Protein AF-A0A8X7VU26-F1 (afdb_monomer_lite)

pLDDT: mean 81.62, std 18.45, range [29.77, 98.81]

Organism: Brassica carinata (NCBI:txid52824)

Secondary structure (DSSP, 8-state):
---GGGG--GGGGGG-B-TTSHHHHHHHHHHHHHT--EEEEEEEEETTTTTEEEEEEEEE-TTS-EEEEEE-S----BTTB-GGGT-PPPPS----EEETTEEEEE--GGGGG-HHHHHHHHHTT-SEEEEEE---S-TTHHHHHHHHHHHHTSEEEEEE--S----SS------------EEEEE--TTGGG-EEPPHHHHHHH--S--TT-EEEEEETTEEEEEEEEEETTEE-TTHHHHHHHTT--TT-EEEEEEEETTEEEEEEE-TTSSBPPPPPS-S-TT---STT-EE----HHHHHTT-----HHHHT-HHHHTT-S---EE-TTS--

Foldseek 3Di:
DPPQLLQLDCVCCVQAAALCGPQLQVVLVVLQVVLHKDWDFGFHQDPPPPRATFGKTFIAASNSDTQDMDTAQDQDVDASSNCVSRHDHDDPDFDWGQYPVFTETEHEAVSLLPLVSLQRNLVNPHQEYEYEYEDPDDPCVVPSQVVSCVVSVHHYHYDYDDDDDDDPRRPRPPPPDDQQQKDKDQAAPPCLQKDFADPVSCVPQADDPQAQPWAWEDEPLDPDIWTFGQHPRITGDRSNVVCVVLVHDHQKMKMWTHPDNRYTYIFIADNSRHGRDHDDPPDDPPPPDDQQAFEWADDPVCVVVVHTDGPPVVVVGPNVVPPPVDHDYAYPVGHD

Structure (mmCIF, N/CA/C/O backbone):
data_AF-A0A8X7VU26-F1
#
_entry.id   AF-A0A8X7VU26-F1
#
loop_
_atom_site.group_PDB
_atom_site.id
_atom_site.type_symbol
_atom_site.label_atom_id
_atom_site.label_alt_id
_atom_site.label_comp_id
_atom_site.label_asym_id
_atom_site.label_entity_id
_atom_site.label_seq_id
_atom_site.pdbx_PDB_ins_code
_atom_site.Cartn_x
_atom_site.Cartn_y
_atom_site.Cartn_z
_atom_site.occupancy
_atom_site.B_iso_or_equiv
_atom_site.auth_seq_id
_atom_site.auth_comp_id
_atom_site.auth_asym_id
_atom_site.auth_atom_id
_atom_site.pdbx_PDB_model_num
ATOM 1 N N . MET A 1 1 ? 16.692 -7.051 4.354 1.00 81.12 1 MET A N 1
ATOM 2 C CA . MET A 1 1 ? 16.894 -5.900 5.267 1.00 81.12 1 MET A CA 1
ATOM 3 C C . MET A 1 1 ? 15.829 -5.883 6.380 1.00 81.12 1 MET A C 1
ATOM 5 O O . MET A 1 1 ? 14.648 -6.084 6.071 1.00 81.12 1 MET A O 1
ATOM 9 N N . PRO A 1 2 ? 16.209 -5.646 7.653 1.00 85.94 2 PRO A N 1
ATOM 10 C CA . PRO A 1 2 ? 15.280 -5.282 8.735 1.00 85.94 2 PRO A CA 1
ATOM 11 C C . PRO A 1 2 ? 14.442 -4.034 8.391 1.00 85.94 2 PRO A C 1
ATOM 13 O O . PRO A 1 2 ? 14.876 -3.205 7.595 1.00 85.94 2 PRO A O 1
ATOM 16 N N . PHE A 1 3 ? 13.255 -3.869 8.971 1.00 85.06 3 PHE A N 1
ATOM 17 C CA . PHE A 1 3 ? 12.432 -2.667 8.816 1.00 85.06 3 PHE A CA 1
ATOM 18 C C . PHE A 1 3 ? 12.904 -1.592 9.804 1.00 85.06 3 PHE A C 1
ATOM 20 O O . PHE A 1 3 ? 12.253 -1.278 10.796 1.00 85.06 3 PHE A O 1
ATOM 27 N N . ALA A 1 4 ? 14.092 -1.049 9.543 1.00 80.12 4 ALA A N 1
ATOM 28 C CA . ALA A 1 4 ? 14.825 -0.211 10.491 1.00 80.12 4 ALA A CA 1
ATOM 29 C C . ALA A 1 4 ? 14.483 1.292 10.428 1.00 80.12 4 ALA A C 1
ATOM 31 O O . ALA A 1 4 ? 15.125 2.104 11.093 1.00 80.12 4 ALA A O 1
ATOM 32 N N . PHE A 1 5 ? 13.473 1.694 9.647 1.00 75.38 5 PHE A N 1
ATOM 33 C CA . PHE A 1 5 ? 13.147 3.113 9.438 1.00 75.38 5 PHE A CA 1
ATOM 34 C C . PHE A 1 5 ? 12.670 3.830 10.714 1.00 75.38 5 PHE A C 1
ATOM 36 O O . PHE A 1 5 ? 12.756 5.057 10.801 1.00 75.38 5 PHE A O 1
ATOM 43 N N . CYS A 1 6 ? 12.261 3.079 11.741 1.00 67.75 6 CYS A N 1
ATOM 44 C CA . CYS A 1 6 ? 11.955 3.611 13.068 1.00 67.75 6 CYS A CA 1
ATOM 45 C C . CYS A 1 6 ? 13.176 4.227 13.778 1.00 67.75 6 CYS A C 1
ATOM 47 O O . CYS A 1 6 ? 13.011 5.105 14.626 1.00 67.75 6 CYS A O 1
ATOM 49 N N . THR A 1 7 ? 14.412 3.839 13.432 1.00 68.88 7 THR A N 1
ATOM 50 C CA . THR A 1 7 ? 15.608 4.381 14.103 1.00 68.88 7 THR A CA 1
ATOM 51 C C . THR A 1 7 ? 16.060 5.728 13.538 1.00 68.88 7 THR A C 1
ATOM 53 O O . THR A 1 7 ? 16.741 6.489 14.230 1.00 68.88 7 THR A O 1
ATOM 56 N N . ARG A 1 8 ? 15.674 6.056 12.294 1.00 75.62 8 ARG A N 1
ATOM 57 C CA . ARG A 1 8 ? 16.112 7.257 11.552 1.00 75.62 8 ARG A CA 1
ATOM 58 C C . ARG A 1 8 ? 17.638 7.365 11.383 1.00 75.62 8 ARG A C 1
ATOM 60 O O . ARG A 1 8 ? 18.164 8.445 11.113 1.00 75.62 8 ARG A O 1
ATOM 67 N N . GLU A 1 9 ? 18.378 6.275 11.582 1.00 75.31 9 GLU A N 1
ATOM 68 C CA . GLU A 1 9 ? 19.827 6.235 11.381 1.00 75.31 9 GLU A CA 1
ATOM 69 C C . GLU A 1 9 ? 20.157 6.035 9.895 1.00 75.31 9 GLU A C 1
ATOM 71 O O . GLU A 1 9 ? 19.568 5.183 9.229 1.00 75.31 9 GLU A O 1
ATOM 76 N N . LYS A 1 10 ? 21.137 6.785 9.377 1.00 83.81 10 LYS A N 1
ATOM 77 C CA . LYS A 1 10 ? 21.543 6.714 7.962 1.00 83.81 10 LYS A CA 1
ATOM 78 C C . LYS A 1 10 ? 22.346 5.463 7.595 1.00 83.81 10 LYS A C 1
ATOM 80 O O . LYS A 1 10 ? 22.402 5.125 6.423 1.00 83.81 10 LYS A O 1
ATOM 85 N N . LYS A 1 11 ? 22.925 4.748 8.569 1.00 84.12 11 LYS A N 1
ATOM 86 C CA . LYS A 1 11 ? 23.674 3.497 8.321 1.00 84.12 11 LYS A CA 1
ATOM 87 C C . LYS A 1 11 ? 22.840 2.448 7.574 1.00 84.12 11 LYS A C 1
ATOM 89 O O . LYS A 1 11 ? 23.362 1.666 6.799 1.00 84.12 11 LYS A O 1
ATOM 94 N N . TRP A 1 12 ? 21.517 2.469 7.752 1.00 87.25 12 TRP A N 1
ATOM 95 C CA . TRP A 1 12 ? 20.611 1.547 7.065 1.00 87.25 12 TRP A CA 1
ATOM 96 C C . TRP A 1 12 ? 20.521 1.791 5.554 1.00 87.25 12 TRP A C 1
ATOM 98 O O . TRP A 1 12 ? 20.098 0.897 4.828 1.00 87.25 12 TRP A O 1
ATOM 108 N N . CYS A 1 13 ? 20.963 2.954 5.066 1.00 89.31 13 CYS A N 1
ATOM 109 C CA . CYS A 1 13 ? 21.057 3.239 3.637 1.00 89.31 13 CYS A CA 1
ATOM 110 C C . CYS A 1 13 ? 22.109 2.371 2.921 1.00 89.31 13 CYS A C 1
ATOM 112 O O . CYS A 1 13 ? 22.092 2.306 1.696 1.00 89.31 13 CYS A O 1
ATOM 114 N N . GLU A 1 14 ? 23.011 1.699 3.645 1.00 92.94 14 GLU A N 1
ATOM 115 C CA . GLU A 1 14 ? 23.981 0.746 3.075 1.00 92.94 14 GLU A CA 1
ATOM 116 C C . GLU A 1 14 ? 23.310 -0.506 2.499 1.00 92.94 14 GLU A C 1
ATOM 118 O O . GLU A 1 14 ? 23.859 -1.148 1.616 1.00 92.94 14 GLU A O 1
ATOM 123 N N . PHE A 1 15 ? 22.094 -0.825 2.948 1.00 94.50 15 PHE A N 1
ATOM 124 C CA . PHE A 1 15 ? 21.285 -1.891 2.359 1.00 94.50 15 PHE A CA 1
ATOM 125 C C . PHE A 1 15 ? 20.580 -1.466 1.060 1.00 94.50 15 PHE A C 1
ATOM 127 O O . PHE A 1 15 ? 19.815 -2.255 0.509 1.00 94.50 15 PHE A O 1
ATOM 134 N N . ALA A 1 16 ? 20.740 -0.212 0.621 1.00 95.62 16 ALA A N 1
ATOM 135 C CA . ALA A 1 16 ? 20.181 0.233 -0.644 1.00 95.62 16 ALA A CA 1
ATOM 136 C C . ALA A 1 16 ? 21.016 -0.308 -1.805 1.00 95.62 16 ALA A C 1
ATOM 138 O O . ALA A 1 16 ? 22.236 -0.137 -1.826 1.00 95.62 16 ALA A O 1
ATOM 139 N N . GLU A 1 17 ? 20.349 -0.898 -2.786 1.00 97.19 17 GLU A N 1
ATOM 140 C CA . GLU A 1 17 ? 20.970 -1.506 -3.961 1.00 97.19 17 GLU A CA 1
ATOM 141 C C . GLU A 1 17 ? 20.419 -0.859 -5.239 1.00 97.19 17 GLU A C 1
ATOM 143 O O . GLU A 1 17 ? 19.270 -0.411 -5.241 1.00 97.19 17 GLU A O 1
ATOM 148 N N . PRO A 1 18 ? 21.177 -0.807 -6.348 1.00 97.44 18 PRO A N 1
ATOM 149 C CA . PRO A 1 18 ? 20.589 -0.468 -7.640 1.00 97.44 18 PRO A CA 1
ATOM 150 C C . PRO A 1 18 ? 19.547 -1.523 -8.043 1.00 97.44 18 PRO A C 1
ATOM 152 O O . PRO A 1 18 ? 19.528 -2.640 -7.519 1.00 97.44 18 PRO A O 1
ATOM 155 N N . VAL A 1 19 ? 18.667 -1.200 -8.994 1.00 96.75 19 VAL A N 1
ATOM 156 C CA . VAL A 1 19 ? 17.602 -2.134 -9.411 1.00 96.75 19 VAL A CA 1
ATOM 157 C C . VAL A 1 19 ? 18.118 -3.445 -9.995 1.00 96.75 19 VAL A C 1
ATOM 159 O O . VAL A 1 19 ? 17.434 -4.459 -9.893 1.00 96.75 19 VAL A O 1
ATOM 162 N N . ASP A 1 20 ? 19.325 -3.445 -10.551 1.00 96.75 20 ASP A N 1
ATOM 163 C CA . ASP A 1 20 ? 20.073 -4.611 -11.024 1.00 96.75 20 ASP A CA 1
ATOM 164 C C . ASP A 1 20 ? 21.152 -5.066 -10.012 1.00 96.75 20 ASP A C 1
ATOM 166 O O . ASP A 1 20 ? 22.165 -5.675 -10.376 1.00 96.75 20 ASP A O 1
ATOM 170 N N . GLY A 1 21 ? 20.935 -4.766 -8.729 1.00 97.31 21 GLY A N 1
ATOM 171 C CA . GLY A 1 21 ? 21.784 -5.139 -7.600 1.00 97.31 21 GLY A CA 1
ATOM 172 C C . GLY A 1 21 ? 21.821 -6.640 -7.304 1.00 97.31 21 GLY A C 1
ATOM 173 O O . GLY A 1 21 ? 21.248 -7.465 -8.022 1.00 97.31 21 GLY A O 1
ATOM 174 N N . GLU A 1 22 ? 22.524 -7.002 -6.232 1.00 97.25 22 GLU A N 1
ATOM 175 C CA . GLU A 1 22 ? 22.768 -8.393 -5.834 1.00 97.25 22 GLU A CA 1
ATOM 176 C C . GLU A 1 22 ? 21.463 -9.143 -5.561 1.00 97.25 22 GLU A C 1
ATOM 178 O O . GLU A 1 22 ? 21.281 -10.260 -6.053 1.00 97.25 22 GLU A O 1
ATOM 183 N N . SER A 1 23 ? 20.524 -8.508 -4.857 1.00 97.38 23 SER A N 1
ATOM 184 C CA . SER A 1 23 ? 19.213 -9.075 -4.541 1.00 97.38 23 SER A CA 1
ATOM 185 C C . SER A 1 23 ? 18.409 -9.392 -5.808 1.00 97.38 23 SER A C 1
ATOM 187 O O . SER A 1 23 ? 17.833 -10.476 -5.925 1.00 97.38 23 SER A O 1
ATOM 189 N N . THR A 1 24 ? 18.394 -8.485 -6.791 1.00 98.38 24 THR A N 1
ATOM 190 C CA . THR A 1 24 ? 17.704 -8.720 -8.069 1.00 98.38 24 THR A CA 1
ATOM 191 C C . THR A 1 24 ? 18.391 -9.823 -8.865 1.00 98.38 24 THR A C 1
ATOM 193 O O . THR A 1 24 ? 17.711 -10.750 -9.301 1.00 98.38 24 THR A O 1
ATOM 196 N N . LYS A 1 25 ? 19.722 -9.784 -9.007 1.00 98.44 25 LYS A N 1
ATOM 197 C CA . LYS A 1 25 ? 20.496 -10.807 -9.736 1.00 98.44 25 LYS A CA 1
ATOM 198 C C . LYS A 1 25 ? 20.297 -12.199 -9.158 1.00 98.44 25 LYS A C 1
ATOM 200 O O . LYS A 1 25 ? 20.043 -13.141 -9.906 1.00 98.44 25 LYS A O 1
ATOM 205 N N . PHE A 1 26 ? 20.330 -12.308 -7.833 1.00 98.44 26 PHE A N 1
ATOM 206 C CA . PHE A 1 26 ? 20.016 -13.544 -7.130 1.00 98.44 26 PHE A CA 1
ATOM 207 C C . PHE A 1 26 ? 18.627 -14.059 -7.523 1.00 98.44 26 PHE A C 1
ATOM 209 O O . PHE A 1 26 ? 18.491 -15.206 -7.933 1.00 98.44 26 PHE A O 1
ATOM 216 N N . LEU A 1 27 ? 17.594 -13.214 -7.480 1.00 98.56 27 LEU A N 1
ATOM 217 C CA . LEU A 1 27 ? 16.225 -13.623 -7.809 1.00 98.56 27 LEU A CA 1
ATOM 218 C C . LEU A 1 27 ? 16.003 -13.909 -9.305 1.00 98.56 27 LEU A C 1
ATOM 220 O O . LEU A 1 27 ? 15.181 -14.767 -9.627 1.00 98.56 27 LEU A O 1
ATOM 224 N N . GLN A 1 28 ? 16.743 -13.273 -10.218 1.00 98.62 28 GLN A N 1
ATOM 225 C CA . GLN A 1 28 ? 16.677 -13.554 -11.662 1.00 98.62 28 GLN A CA 1
ATOM 226 C C . GLN A 1 28 ? 17.016 -15.016 -11.984 1.00 98.62 28 GLN A C 1
ATOM 228 O O . GLN A 1 28 ? 16.372 -15.622 -12.847 1.00 98.62 28 GLN A O 1
ATOM 233 N N . GLU A 1 29 ? 17.971 -15.614 -11.264 1.00 98.31 29 GLU A N 1
ATOM 234 C CA . GLU A 1 29 ? 18.313 -17.033 -11.420 1.00 98.31 29 GLU A CA 1
ATOM 235 C C . GLU A 1 29 ? 17.126 -17.941 -11.074 1.00 98.31 29 GLU A C 1
ATOM 237 O O . GLU A 1 29 ? 16.839 -18.899 -11.796 1.00 98.31 29 GLU A O 1
ATOM 242 N N . PHE A 1 30 ? 16.397 -17.621 -10.001 1.00 98.50 30 PHE A N 1
ATOM 243 C CA . PHE A 1 30 ? 15.227 -18.381 -9.555 1.00 98.50 30 PHE A CA 1
ATOM 244 C C . PHE A 1 30 ? 14.026 -18.165 -10.473 1.00 98.50 30 PHE A C 1
ATOM 246 O O . PHE A 1 30 ? 13.360 -19.142 -10.823 1.00 98.50 30 PHE A O 1
ATOM 253 N N . ALA A 1 31 ? 13.787 -16.925 -10.907 1.00 98.56 31 ALA A N 1
ATOM 254 C CA . ALA A 1 31 ? 12.728 -16.591 -11.854 1.00 98.56 31 ALA A CA 1
ATOM 255 C C . ALA A 1 31 ? 12.854 -17.441 -13.125 1.00 98.56 31 ALA A C 1
ATOM 257 O O . ALA A 1 31 ? 11.911 -18.141 -13.498 1.00 98.56 31 ALA A O 1
ATOM 258 N N . LYS A 1 32 ? 14.064 -17.487 -13.703 1.00 98.25 32 LYS A N 1
ATOM 259 C CA . LYS A 1 32 ? 14.378 -18.306 -14.879 1.00 98.25 32 LYS A CA 1
ATOM 260 C C . LYS A 1 32 ? 14.304 -19.804 -14.594 1.00 98.25 32 LYS A C 1
ATOM 262 O O . LYS A 1 32 ? 13.730 -20.553 -15.381 1.00 98.25 32 LYS A O 1
ATOM 267 N N . LYS A 1 33 ? 14.894 -20.263 -13.486 1.00 98.50 33 LYS A N 1
ATOM 268 C CA . LYS A 1 33 ? 14.956 -21.692 -13.136 1.00 98.50 33 LYS A CA 1
ATOM 269 C C . LYS A 1 33 ? 13.573 -22.307 -12.943 1.00 98.50 33 LYS A C 1
ATOM 271 O O . LYS A 1 33 ? 13.374 -23.465 -13.304 1.00 98.50 33 LYS A O 1
ATOM 276 N N . TYR A 1 34 ? 12.647 -21.556 -12.357 1.00 98.56 34 TYR A N 1
ATOM 277 C CA . TYR A 1 34 ? 11.320 -22.050 -11.997 1.00 98.56 34 TYR A CA 1
ATOM 278 C C . TYR A 1 34 ? 10.198 -21.498 -12.879 1.00 98.56 34 TYR A C 1
ATOM 280 O O . TYR A 1 34 ? 9.034 -21.748 -12.578 1.00 98.56 34 TYR A O 1
ATOM 288 N N . ASN A 1 35 ? 10.536 -20.785 -13.960 1.00 98.31 35 ASN A N 1
ATOM 289 C CA . ASN A 1 35 ? 9.582 -20.165 -14.879 1.00 98.31 35 ASN A CA 1
ATOM 290 C C . ASN A 1 35 ? 8.507 -19.347 -14.139 1.00 98.31 35 ASN A C 1
ATOM 292 O O . ASN A 1 35 ? 7.310 -19.564 -14.318 1.00 98.31 35 ASN A O 1
ATOM 296 N N . MET A 1 36 ? 8.937 -18.439 -13.260 1.00 98.31 36 MET A N 1
ATOM 297 C CA . MET A 1 36 ? 8.040 -17.639 -12.421 1.00 98.31 36 MET A CA 1
ATOM 298 C C . MET A 1 36 ? 8.354 -16.149 -12.496 1.00 98.31 36 MET A C 1
ATOM 300 O O . MET A 1 36 ? 9.514 -15.753 -12.579 1.00 98.31 36 MET A O 1
ATOM 304 N N . VAL A 1 37 ? 7.314 -15.323 -12.411 1.00 98.62 37 VAL A N 1
ATOM 305 C CA . VAL A 1 37 ? 7.458 -13.876 -12.216 1.00 98.62 37 VAL A CA 1
ATOM 306 C C . VAL A 1 37 ? 7.703 -13.597 -10.735 1.00 98.62 37 VAL A C 1
ATOM 308 O O . VAL A 1 37 ? 7.015 -14.152 -9.877 1.00 98.62 37 VAL A O 1
ATOM 311 N N . ILE A 1 38 ? 8.660 -12.721 -10.430 1.00 98.69 38 ILE A N 1
ATOM 312 C CA . ILE A 1 38 ? 8.992 -12.320 -9.059 1.00 98.69 38 ILE A CA 1
ATOM 313 C C . ILE A 1 38 ? 8.799 -10.810 -8.907 1.00 98.69 38 ILE A C 1
ATOM 315 O O . ILE A 1 38 ? 9.393 -10.014 -9.633 1.00 98.69 38 ILE A O 1
ATOM 319 N N . VAL A 1 39 ? 7.990 -10.420 -7.920 1.00 98.50 39 VAL A N 1
ATOM 320 C CA . VAL A 1 39 ? 7.879 -9.037 -7.440 1.00 98.50 39 VAL A CA 1
ATOM 321 C C . VAL A 1 39 ? 8.848 -8.869 -6.273 1.00 98.50 39 VAL A C 1
ATOM 323 O O . VAL A 1 39 ? 8.676 -9.516 -5.240 1.00 98.50 39 VAL A O 1
ATOM 326 N N . ASN A 1 40 ? 9.857 -8.014 -6.434 1.00 98.06 40 ASN A N 1
ATOM 327 C CA . ASN A 1 40 ? 10.952 -7.830 -5.482 1.00 98.06 40 ASN A CA 1
ATOM 328 C C . ASN A 1 40 ? 10.976 -6.397 -4.908 1.00 98.06 40 ASN A C 1
ATOM 330 O O . ASN A 1 40 ? 11.556 -5.504 -5.531 1.00 98.06 40 ASN A O 1
ATOM 334 N N . PRO A 1 41 ? 10.343 -6.139 -3.747 1.00 97.75 41 PRO A N 1
ATOM 335 C CA . PRO A 1 41 ? 10.432 -4.854 -3.055 1.00 97.75 41 PRO A CA 1
ATOM 336 C C . PRO A 1 41 ? 11.804 -4.661 -2.395 1.00 97.75 41 PRO A C 1
ATOM 338 O O . PRO A 1 41 ? 12.189 -5.435 -1.517 1.00 97.75 41 PRO A O 1
ATOM 341 N N . ILE A 1 42 ? 12.506 -3.594 -2.769 1.00 96.88 42 ILE A N 1
ATOM 342 C CA . ILE A 1 42 ? 13.839 -3.227 -2.282 1.00 96.88 42 ILE A CA 1
ATOM 343 C C . ILE A 1 42 ? 13.895 -1.754 -1.856 1.00 96.88 42 ILE A C 1
ATOM 345 O O . ILE A 1 42 ? 13.030 -0.944 -2.197 1.00 96.88 42 ILE A O 1
ATOM 349 N N . LEU A 1 43 ? 14.949 -1.405 -1.116 1.00 96.44 43 LEU A N 1
ATOM 350 C CA . LEU A 1 43 ? 15.413 -0.024 -1.035 1.00 96.44 43 LEU A CA 1
ATOM 351 C C . LEU A 1 43 ? 16.348 0.200 -2.222 1.00 96.44 43 LEU A C 1
ATOM 353 O O . LEU A 1 43 ? 17.433 -0.373 -2.274 1.00 96.44 43 LEU A O 1
ATOM 357 N N . GLU A 1 44 ? 15.896 0.983 -3.187 1.00 96.25 44 GLU A N 1
ATOM 358 C CA . GLU A 1 44 ? 16.656 1.313 -4.385 1.00 96.25 44 GLU A CA 1
ATOM 359 C C . GLU A 1 44 ? 17.650 2.437 -4.082 1.00 96.25 44 GLU A C 1
ATOM 361 O O . GLU A 1 44 ? 17.300 3.409 -3.413 1.00 96.25 44 GLU A O 1
ATOM 366 N N . ARG A 1 45 ? 18.868 2.317 -4.612 1.00 95.62 45 ARG A N 1
ATOM 367 C CA . ARG A 1 45 ? 19.821 3.413 -4.801 1.00 95.62 45 ARG A CA 1
ATOM 368 C C . ARG A 1 45 ? 19.899 3.735 -6.289 1.00 95.62 45 ARG A C 1
ATOM 370 O O . ARG A 1 45 ? 20.421 2.938 -7.067 1.00 95.62 45 ARG A O 1
ATOM 377 N N . ASP A 1 46 ? 19.381 4.892 -6.679 1.00 92.81 46 ASP A N 1
ATOM 378 C CA . ASP A 1 46 ? 19.358 5.327 -8.074 1.00 92.81 46 ASP A CA 1
ATOM 379 C C . ASP A 1 46 ? 20.695 5.973 -8.457 1.00 92.81 46 ASP A C 1
ATOM 381 O O . ASP A 1 46 ? 20.955 7.139 -8.156 1.00 92.81 46 ASP A O 1
ATOM 385 N N . MET A 1 47 ? 21.564 5.192 -9.098 1.00 91.31 47 MET A N 1
ATOM 386 C CA . MET A 1 47 ? 22.909 5.633 -9.480 1.00 91.31 47 MET A CA 1
ATOM 387 C C . MET A 1 47 ? 22.897 6.724 -10.561 1.00 91.31 47 MET A C 1
ATOM 389 O O . MET A 1 47 ? 23.835 7.517 -10.623 1.00 91.31 47 MET A O 1
ATOM 393 N N . ASP A 1 48 ? 21.839 6.800 -11.372 1.00 89.25 48 ASP A N 1
ATOM 394 C CA . ASP A 1 48 ? 21.729 7.752 -12.482 1.00 89.25 48 ASP A CA 1
ATOM 395 C C . ASP A 1 48 ? 21.242 9.129 -12.006 1.00 89.25 48 ASP A C 1
ATOM 397 O O . ASP A 1 48 ? 21.589 10.159 -12.587 1.00 89.25 48 ASP A O 1
ATOM 401 N N . HIS A 1 49 ? 20.492 9.167 -10.901 1.00 87.19 49 HIS A N 1
ATOM 402 C CA . HIS A 1 49 ? 19.924 10.388 -10.324 1.00 87.19 49 HIS A CA 1
ATOM 403 C C . HIS A 1 49 ? 20.602 10.798 -9.011 1.00 87.19 49 HIS A C 1
ATOM 405 O O . HIS A 1 49 ? 19.945 11.241 -8.072 1.00 87.19 49 HIS A O 1
ATOM 411 N N . GLY A 1 50 ? 21.929 10.672 -8.933 1.00 87.94 50 GLY A N 1
ATOM 412 C CA . GLY A 1 50 ? 22.710 11.184 -7.799 1.00 87.94 50 GLY A CA 1
ATOM 413 C C . GLY A 1 50 ? 22.576 10.360 -6.515 1.00 87.94 50 GLY A C 1
ATOM 414 O O . GLY A 1 50 ? 22.594 10.926 -5.423 1.00 87.94 50 GLY A O 1
ATOM 415 N N . GLU A 1 51 ? 22.431 9.040 -6.646 1.00 89.44 51 GLU A N 1
ATOM 416 C CA . GLU A 1 51 ? 22.282 8.079 -5.544 1.00 89.44 51 GLU A CA 1
ATOM 417 C C . GLU A 1 51 ? 21.071 8.336 -4.636 1.00 89.44 51 GLU A C 1
ATOM 419 O O . GLU A 1 51 ? 21.070 7.986 -3.449 1.00 89.44 51 GLU A O 1
ATOM 424 N N . VAL A 1 52 ? 20.020 8.944 -5.191 1.00 90.44 52 VAL A N 1
ATOM 425 C CA . VAL A 1 52 ? 18.755 9.136 -4.481 1.00 90.44 52 VAL A CA 1
ATOM 426 C C . VAL A 1 52 ? 18.164 7.774 -4.127 1.00 90.44 52 VAL A C 1
ATOM 428 O O . VAL A 1 52 ? 18.216 6.823 -4.907 1.00 90.44 52 VAL A O 1
ATOM 431 N N . LEU A 1 53 ? 17.621 7.681 -2.915 1.00 91.62 53 LEU A N 1
ATOM 432 C CA . LEU A 1 53 ? 17.019 6.452 -2.427 1.00 91.62 53 LEU A CA 1
ATOM 433 C C . LEU A 1 53 ? 15.521 6.430 -2.714 1.00 91.62 53 LEU A C 1
ATOM 435 O O . LEU A 1 53 ? 14.840 7.444 -2.545 1.00 91.62 53 LEU A O 1
ATOM 439 N N . TRP A 1 54 ? 15.010 5.249 -3.053 1.00 94.44 54 TRP A N 1
ATOM 440 C CA . TRP A 1 54 ? 13.590 5.014 -3.314 1.00 94.44 54 TRP A CA 1
ATOM 441 C C . TRP A 1 54 ? 13.108 3.719 -2.667 1.00 94.44 54 TRP A C 1
ATOM 443 O O . TRP A 1 54 ? 13.868 2.773 -2.474 1.00 94.44 54 TRP A O 1
ATOM 453 N N . ASN A 1 55 ? 11.820 3.654 -2.341 1.00 95.44 55 ASN A N 1
ATOM 454 C CA . ASN A 1 55 ? 11.168 2.387 -2.028 1.00 95.44 55 ASN A CA 1
ATOM 455 C C . ASN A 1 55 ? 10.561 1.835 -3.314 1.00 95.44 55 ASN A C 1
ATOM 457 O O . ASN A 1 55 ? 9.621 2.429 -3.845 1.00 95.44 55 ASN A O 1
ATOM 461 N N . THR A 1 56 ? 11.111 0.727 -3.807 1.00 96.94 56 THR A N 1
ATOM 462 C CA . THR A 1 56 ? 10.906 0.300 -5.192 1.00 96.94 56 THR A CA 1
ATOM 463 C C . THR A 1 56 ? 10.558 -1.173 -5.261 1.00 96.94 56 THR A C 1
ATOM 465 O O . THR A 1 56 ? 11.230 -2.007 -4.668 1.00 96.94 56 THR A O 1
ATOM 468 N N . ALA A 1 57 ? 9.528 -1.515 -6.027 1.00 98.06 57 ALA A N 1
ATOM 469 C CA . ALA A 1 57 ? 9.258 -2.881 -6.447 1.00 98.06 57 ALA A CA 1
ATOM 470 C C . ALA A 1 57 ? 9.874 -3.121 -7.829 1.00 98.06 57 ALA A C 1
ATOM 472 O O . ALA A 1 57 ? 9.456 -2.502 -8.808 1.00 98.06 57 ALA A O 1
ATOM 473 N N . VAL A 1 58 ? 10.850 -4.024 -7.910 1.00 98.38 58 VAL A N 1
ATOM 474 C CA . VAL A 1 58 ? 11.420 -4.507 -9.175 1.00 98.38 58 VAL A CA 1
ATOM 475 C C . VAL A 1 58 ? 10.611 -5.710 -9.652 1.00 98.38 58 VAL A C 1
ATOM 477 O O . VAL A 1 58 ? 10.336 -6.625 -8.873 1.00 98.38 58 VAL A O 1
ATOM 480 N N . ILE A 1 59 ? 10.223 -5.716 -10.926 1.00 98.50 59 ILE A N 1
ATOM 481 C CA . ILE A 1 59 ? 9.455 -6.801 -11.541 1.00 98.50 59 ILE A CA 1
ATOM 482 C C . ILE A 1 59 ? 10.391 -7.639 -12.400 1.00 98.50 59 ILE A C 1
ATOM 484 O O . ILE A 1 59 ? 10.903 -7.170 -13.417 1.00 98.50 59 ILE A O 1
ATOM 488 N N . ILE A 1 60 ? 10.605 -8.884 -11.989 1.00 98.75 60 ILE A N 1
ATOM 489 C CA . ILE A 1 60 ? 11.468 -9.842 -12.675 1.00 98.75 60 ILE A CA 1
ATOM 490 C C . ILE A 1 60 ? 10.578 -10.827 -13.432 1.00 98.75 60 ILE A C 1
ATOM 492 O O . ILE A 1 60 ? 9.743 -11.506 -12.832 1.00 98.75 60 ILE A O 1
ATOM 496 N N . GLY A 1 61 ? 10.747 -10.897 -14.747 1.00 98.56 61 GLY A N 1
ATOM 497 C CA . GLY A 1 61 ? 10.017 -11.805 -15.620 1.00 98.56 61 GLY A CA 1
ATOM 498 C C . GLY A 1 61 ? 10.476 -13.253 -15.494 1.00 98.56 61 GLY A C 1
ATOM 499 O O . GLY A 1 61 ? 11.573 -13.549 -15.021 1.00 98.56 61 GLY A O 1
ATOM 500 N N . ASN A 1 62 ? 9.645 -14.172 -15.978 1.00 98.38 62 ASN A N 1
ATOM 501 C CA . ASN A 1 62 ? 9.862 -15.618 -15.896 1.00 98.38 62 ASN A CA 1
ATOM 502 C C . ASN A 1 62 ? 11.068 -16.134 -16.693 1.00 98.38 62 ASN A C 1
ATOM 504 O O . ASN A 1 62 ? 11.538 -17.238 -16.438 1.00 98.38 62 ASN A O 1
ATOM 508 N N . ASN A 1 63 ? 11.617 -15.340 -17.615 1.00 97.50 63 ASN A N 1
ATOM 509 C CA . ASN A 1 63 ? 12.872 -15.658 -18.303 1.00 97.50 63 ASN A CA 1
ATOM 510 C C . ASN A 1 63 ? 14.122 -15.075 -17.599 1.00 97.50 63 ASN A C 1
ATOM 512 O O . ASN A 1 63 ? 15.246 -15.293 -18.062 1.00 97.50 63 ASN A O 1
ATOM 516 N N . GLY A 1 64 ? 13.929 -14.355 -16.488 1.00 97.38 64 GLY A N 1
ATOM 517 C CA . GLY A 1 64 ? 14.968 -13.675 -15.720 1.00 97.38 64 GLY A CA 1
ATOM 518 C C . GLY A 1 64 ? 15.235 -12.224 -16.134 1.00 97.38 64 GLY A C 1
ATOM 519 O O . GLY A 1 64 ? 16.129 -11.612 -15.564 1.00 97.38 64 GLY A O 1
ATOM 520 N N . ASN A 1 65 ? 14.520 -11.634 -17.095 1.00 98.00 65 ASN A N 1
ATOM 521 C CA . ASN A 1 65 ? 14.665 -10.213 -17.427 1.00 98.00 65 ASN A CA 1
ATOM 522 C C . ASN A 1 65 ? 14.020 -9.303 -16.367 1.00 98.00 65 ASN A C 1
ATOM 524 O O . ASN A 1 65 ? 13.051 -9.678 -15.717 1.00 98.00 65 ASN A O 1
ATOM 528 N N . ILE A 1 66 ? 14.516 -8.074 -16.219 1.00 98.38 66 ILE A N 1
ATOM 529 C CA . ILE A 1 66 ? 13.784 -7.028 -15.493 1.00 98.38 66 ILE A CA 1
ATOM 530 C C . ILE A 1 66 ? 12.728 -6.475 -16.456 1.00 98.38 66 ILE A C 1
ATOM 532 O O . ILE A 1 66 ? 13.076 -5.923 -17.497 1.00 98.38 66 ILE A O 1
ATOM 536 N N . ILE A 1 67 ? 11.447 -6.658 -16.130 1.00 97.81 67 ILE A N 1
ATOM 537 C CA . ILE A 1 67 ? 10.318 -6.115 -16.905 1.00 97.81 67 ILE A CA 1
ATOM 538 C C . ILE A 1 67 ? 10.186 -4.612 -16.642 1.00 97.81 67 ILE A C 1
ATOM 540 O O . ILE A 1 67 ? 9.882 -3.838 -17.545 1.00 97.81 67 ILE A O 1
ATOM 544 N N . GLY A 1 68 ? 10.437 -4.193 -15.403 1.00 96.75 68 GLY A N 1
ATOM 545 C CA . GLY A 1 68 ? 10.419 -2.792 -15.011 1.00 96.75 68 GLY A CA 1
ATOM 546 C C . GLY A 1 68 ? 10.493 -2.613 -13.501 1.00 96.75 68 GLY A C 1
ATOM 547 O O . GLY A 1 68 ? 10.776 -3.556 -12.756 1.00 96.75 68 GLY A O 1
ATOM 548 N N . LYS A 1 69 ? 10.235 -1.385 -13.052 1.00 96.69 69 LYS A N 1
ATOM 549 C CA . LYS A 1 69 ? 10.218 -1.003 -11.639 1.00 96.69 69 LYS A CA 1
ATOM 550 C C . LYS A 1 69 ? 9.054 -0.058 -11.344 1.00 96.69 69 LYS A C 1
ATOM 552 O O . LYS A 1 69 ? 8.615 0.672 -12.229 1.00 96.69 69 LYS A O 1
ATOM 557 N N . HIS A 1 70 ? 8.575 -0.058 -10.106 1.00 97.31 70 HIS A N 1
ATOM 558 C CA . HIS A 1 70 ? 7.606 0.913 -9.601 1.00 97.31 70 HIS A CA 1
ATOM 559 C C . HIS A 1 70 ? 8.067 1.455 -8.249 1.00 97.31 70 HIS A C 1
ATOM 561 O O . HIS A 1 70 ? 8.371 0.677 -7.346 1.00 97.31 70 HIS A O 1
ATOM 567 N N . GLN A 1 71 ? 8.113 2.778 -8.119 1.00 96.25 71 GLN A N 1
ATOM 568 C CA . GLN A 1 71 ? 8.488 3.477 -6.893 1.00 96.25 71 GLN A CA 1
ATOM 569 C C . GLN A 1 71 ? 7.245 3.837 -6.076 1.00 96.25 71 GLN A C 1
ATOM 571 O O . GLN A 1 71 ? 6.178 4.096 -6.620 1.00 96.25 71 GLN A O 1
ATOM 576 N N . LYS A 1 72 ? 7.366 3.851 -4.751 1.00 95.56 72 LYS A N 1
ATOM 577 C CA . LYS A 1 72 ? 6.240 4.063 -3.836 1.00 95.56 72 LYS A CA 1
ATOM 578 C C . LYS A 1 72 ? 5.645 5.474 -3.978 1.00 95.56 72 LYS A C 1
ATOM 580 O O . LYS A 1 72 ? 6.261 6.454 -3.568 1.00 95.56 72 LYS A O 1
ATOM 585 N N . ASN A 1 73 ? 4.399 5.550 -4.448 1.00 91.81 73 ASN A N 1
ATOM 586 C CA . ASN A 1 73 ? 3.664 6.813 -4.640 1.00 91.81 73 ASN A CA 1
ATOM 587 C C . ASN A 1 73 ? 3.334 7.555 -3.334 1.00 91.81 73 ASN A C 1
ATOM 589 O O . ASN A 1 73 ? 3.272 8.779 -3.300 1.00 91.81 73 ASN A O 1
ATOM 593 N N . HIS A 1 74 ? 3.079 6.826 -2.243 1.00 89.62 74 HIS A N 1
ATOM 594 C CA . HIS A 1 74 ? 2.589 7.417 -0.996 1.00 89.62 74 HIS A CA 1
ATOM 595 C C . HIS A 1 74 ? 3.489 7.057 0.180 1.00 89.62 74 HIS A C 1
ATOM 597 O O . HIS A 1 74 ? 3.523 5.904 0.613 1.00 89.62 74 HIS A O 1
ATOM 603 N N . ILE A 1 75 ? 4.187 8.054 0.723 1.00 86.38 75 ILE A N 1
ATOM 604 C CA . ILE A 1 75 ? 5.154 7.867 1.807 1.00 86.38 75 ILE A CA 1
ATOM 605 C C . ILE A 1 75 ? 4.507 8.196 3.162 1.00 86.38 75 ILE A C 1
ATOM 607 O O . ILE A 1 75 ? 4.001 9.310 3.342 1.00 86.38 75 ILE A O 1
ATOM 611 N N . PRO A 1 76 ? 4.504 7.262 4.133 1.00 79.31 76 PRO A N 1
ATOM 612 C CA . PRO A 1 76 ? 4.021 7.551 5.473 1.00 79.31 76 PRO A CA 1
ATOM 613 C C . PRO A 1 76 ? 4.953 8.538 6.180 1.00 79.31 76 PRO A C 1
ATOM 615 O O . PRO A 1 76 ? 6.177 8.497 6.044 1.00 79.31 76 PRO A O 1
ATOM 618 N N . ARG A 1 77 ? 4.338 9.420 6.969 1.00 78.94 77 ARG A N 1
ATOM 619 C CA . ARG A 1 77 ? 5.013 10.393 7.842 1.00 78.94 77 ARG A CA 1
ATOM 620 C C . ARG A 1 77 ? 4.512 10.278 9.290 1.00 78.94 77 ARG A C 1
ATOM 622 O O . ARG A 1 77 ? 4.519 11.253 10.033 1.00 78.94 77 ARG A O 1
ATOM 629 N N . VAL A 1 78 ? 4.002 9.101 9.665 1.00 68.44 78 VAL A N 1
ATOM 630 C CA . VAL A 1 78 ? 3.221 8.882 10.893 1.00 68.44 78 VAL A CA 1
ATOM 631 C C . VAL A 1 78 ? 3.964 7.945 11.847 1.00 68.44 78 VAL A C 1
ATOM 633 O O . VAL A 1 78 ? 4.357 6.844 11.464 1.00 68.44 78 VAL A O 1
ATOM 636 N N . GLY A 1 79 ? 4.108 8.363 13.108 1.00 70.38 79 GLY A N 1
ATOM 637 C CA . GLY A 1 79 ? 4.646 7.535 14.193 1.00 70.38 79 GLY A CA 1
ATOM 638 C C . GLY A 1 79 ? 6.055 7.001 13.919 1.00 70.38 79 GLY A C 1
ATOM 639 O O . GLY A 1 79 ? 6.963 7.754 13.560 1.00 70.38 79 GLY A O 1
ATOM 640 N N . ASP A 1 80 ? 6.237 5.691 14.087 1.00 65.25 80 ASP A N 1
ATOM 641 C CA . ASP A 1 80 ? 7.511 5.001 13.843 1.00 65.25 80 ASP A CA 1
ATOM 642 C C . ASP A 1 80 ? 7.813 4.797 12.345 1.00 65.25 80 ASP A C 1
ATOM 644 O O . ASP A 1 80 ? 8.959 4.540 11.971 1.00 65.25 80 ASP A O 1
ATOM 648 N N . PHE A 1 81 ? 6.825 4.993 11.464 1.00 67.25 81 PHE A N 1
ATOM 649 C CA . PHE A 1 81 ? 6.967 4.896 10.009 1.00 67.25 81 PHE A CA 1
ATOM 650 C C . PHE A 1 81 ? 7.500 6.208 9.415 1.00 67.25 81 PHE A C 1
ATOM 652 O O . PHE A 1 81 ? 6.839 6.875 8.622 1.00 67.25 81 PHE A O 1
ATOM 659 N N . ASN A 1 82 ? 8.723 6.586 9.801 1.00 71.12 82 ASN A N 1
ATOM 660 C CA . ASN A 1 82 ? 9.405 7.806 9.344 1.00 71.12 82 ASN A CA 1
ATOM 661 C C . ASN A 1 82 ? 10.112 7.620 7.994 1.00 71.12 82 ASN A C 1
ATOM 663 O O . ASN A 1 82 ? 11.262 8.028 7.812 1.00 71.12 82 ASN A O 1
ATOM 667 N N . GLU A 1 83 ? 9.427 6.985 7.049 1.00 79.69 83 GLU A N 1
ATOM 668 C CA . GLU A 1 83 ? 9.985 6.625 5.745 1.00 79.69 83 GLU A CA 1
ATOM 669 C C . GLU A 1 83 ? 10.464 7.847 4.949 1.00 79.69 83 GLU A C 1
ATOM 671 O O . GLU A 1 83 ? 11.497 7.776 4.287 1.00 79.69 83 GLU A O 1
ATOM 676 N N . SER A 1 84 ? 9.811 9.003 5.112 1.00 80.44 84 SER A N 1
ATOM 677 C CA . SER A 1 84 ? 10.204 10.263 4.461 1.00 80.44 84 SER A CA 1
ATOM 678 C C . SER A 1 84 ? 11.581 10.797 4.875 1.00 80.44 84 SER A C 1
ATOM 680 O O . SER A 1 84 ? 12.058 11.772 4.307 1.00 80.44 84 SER A O 1
ATOM 682 N N . THR A 1 85 ? 12.218 10.204 5.890 1.00 79.69 85 THR A N 1
ATOM 683 C CA . THR A 1 85 ? 13.618 10.505 6.242 1.00 79.69 85 THR A CA 1
ATOM 684 C C . THR A 1 85 ? 14.602 9.853 5.264 1.00 79.69 85 THR A C 1
ATOM 686 O O . THR A 1 85 ? 15.751 10.284 5.171 1.00 79.69 85 THR A O 1
ATOM 689 N N . TYR A 1 86 ? 14.168 8.799 4.571 1.00 77.31 86 TYR A N 1
ATOM 690 C CA . TYR A 1 86 ? 15.015 7.944 3.746 1.00 77.31 86 TYR A CA 1
ATOM 691 C C . TYR A 1 86 ? 14.792 8.159 2.253 1.00 77.31 86 TYR A C 1
ATOM 693 O O . TYR A 1 86 ? 15.766 8.160 1.511 1.00 77.31 86 TYR A O 1
ATOM 701 N N . TYR A 1 87 ? 13.544 8.338 1.819 1.00 82.50 87 TYR A N 1
ATOM 702 C CA . TYR A 1 87 ? 13.181 8.443 0.405 1.00 82.50 87 TYR A CA 1
ATOM 703 C C . TYR A 1 87 ? 11.951 9.325 0.194 1.00 82.50 87 TYR A C 1
ATOM 705 O O . TYR A 1 87 ? 11.164 9.563 1.116 1.00 82.50 87 TYR A O 1
ATOM 713 N N . MET A 1 88 ? 11.807 9.812 -1.036 1.00 83.94 88 MET A N 1
ATOM 714 C CA . MET A 1 88 ? 10.719 10.692 -1.458 1.00 83.94 88 MET A CA 1
ATOM 715 C C . MET A 1 88 ? 9.586 9.904 -2.127 1.00 83.94 88 MET A C 1
ATOM 717 O O . MET A 1 88 ? 9.695 8.702 -2.366 1.00 83.94 88 MET A O 1
ATOM 721 N N . GLU A 1 89 ? 8.473 10.593 -2.379 1.00 85.06 89 GLU A N 1
ATOM 722 C CA . GLU A 1 89 ? 7.368 10.085 -3.199 1.00 85.06 89 GLU A CA 1
ATOM 723 C C . GLU A 1 89 ? 7.889 9.831 -4.619 1.00 85.06 89 GLU A C 1
ATOM 725 O O . GLU A 1 89 ? 8.531 10.712 -5.192 1.00 85.06 89 GLU A O 1
ATOM 730 N N . GLY A 1 90 ? 7.673 8.619 -5.140 1.00 78.00 90 GLY A N 1
ATOM 731 C CA . GLY A 1 90 ? 8.112 8.239 -6.485 1.00 78.00 90 GLY A CA 1
ATOM 732 C C . GLY A 1 90 ? 7.431 9.048 -7.594 1.00 78.00 90 GLY A C 1
ATOM 733 O O . GLY A 1 90 ? 6.477 9.787 -7.344 1.00 78.00 90 GLY A O 1
ATOM 734 N N . ASP A 1 91 ? 7.903 8.875 -8.832 1.00 76.31 91 ASP A N 1
ATOM 735 C CA . ASP A 1 91 ? 7.225 9.407 -10.024 1.00 76.31 91 ASP A CA 1
ATOM 736 C C . ASP A 1 91 ? 5.747 8.946 -10.029 1.00 76.31 91 ASP A C 1
ATOM 738 O O . ASP A 1 91 ? 5.517 7.738 -9.901 1.00 76.31 91 ASP A O 1
ATOM 742 N N . PRO A 1 92 ? 4.745 9.851 -10.149 1.00 61.88 92 PRO A N 1
ATOM 743 C CA . PRO A 1 92 ? 3.304 9.570 -9.994 1.00 61.88 92 PRO A CA 1
ATOM 744 C C . PRO A 1 92 ? 2.685 8.564 -10.987 1.00 61.88 92 PRO A C 1
ATOM 746 O O . PRO A 1 92 ? 1.457 8.450 -11.090 1.00 61.88 92 PRO A O 1
ATOM 749 N N . GLY A 1 93 ? 3.498 7.818 -11.729 1.00 88.06 93 GLY A N 1
ATOM 750 C CA . GLY A 1 93 ? 3.055 6.716 -12.563 1.00 88.06 93 GLY A CA 1
ATOM 751 C C . GLY A 1 93 ? 2.326 5.614 -11.781 1.00 88.06 93 GLY A C 1
ATOM 752 O O . GLY A 1 93 ? 2.527 5.385 -10.589 1.00 88.06 93 GLY A O 1
ATOM 753 N N . HIS A 1 94 ? 1.477 4.883 -12.501 1.00 97.69 94 HIS A N 1
ATOM 754 C CA . HIS A 1 94 ? 0.790 3.687 -12.005 1.00 97.69 94 HIS A CA 1
ATOM 755 C C . HIS A 1 94 ? 1.013 2.536 -12.996 1.00 97.69 94 HIS A C 1
ATOM 757 O O . HIS A 1 94 ? 0.067 2.098 -13.658 1.00 97.69 94 HIS A O 1
ATOM 763 N N . PRO A 1 95 ? 2.275 2.106 -13.192 1.00 97.81 95 PRO A N 1
ATOM 764 C CA . PRO A 1 95 ? 2.622 1.163 -14.243 1.00 97.81 95 PRO A CA 1
ATOM 765 C C . PRO A 1 95 ? 1.941 -0.189 -14.023 1.00 97.81 95 PRO A C 1
ATOM 767 O O . PRO A 1 95 ? 1.859 -0.697 -12.902 1.00 97.81 95 PRO A O 1
ATOM 770 N N . VAL A 1 96 ? 1.490 -0.769 -15.130 1.00 98.50 96 VAL A N 1
ATOM 771 C CA . VAL A 1 96 ? 1.000 -2.142 -15.212 1.00 98.50 96 VAL A CA 1
ATOM 772 C C . VAL A 1 96 ? 1.985 -2.920 -16.067 1.00 98.50 96 VAL A C 1
ATOM 774 O O . VAL A 1 96 ? 2.354 -2.492 -17.159 1.00 98.50 96 VAL A O 1
ATOM 777 N N . PHE A 1 97 ? 2.434 -4.051 -15.546 1.00 98.38 97 PHE A N 1
ATOM 778 C CA . PHE A 1 97 ? 3.452 -4.886 -16.155 1.00 98.38 97 PHE A CA 1
ATOM 779 C C . PHE A 1 97 ? 2.775 -6.091 -16.788 1.00 98.38 97 PHE A C 1
ATOM 781 O O . PHE A 1 97 ? 2.166 -6.912 -16.098 1.00 98.38 97 PHE A O 1
ATOM 788 N N . GLU A 1 98 ? 2.865 -6.185 -18.108 1.00 98.31 98 GLU A N 1
ATOM 789 C CA . GLU A 1 98 ? 2.378 -7.343 -18.843 1.00 98.31 98 GLU A CA 1
ATOM 790 C C . GLU A 1 98 ? 3.370 -8.499 -18.694 1.00 98.31 98 GLU A C 1
ATOM 792 O O . GLU A 1 98 ? 4.573 -8.353 -18.922 1.00 98.31 98 GLU A O 1
ATOM 797 N N . THR A 1 99 ? 2.858 -9.647 -18.262 1.00 98.00 99 THR A N 1
ATOM 798 C CA . THR A 1 99 ? 3.632 -10.871 -18.055 1.00 98.00 99 THR A CA 1
ATOM 799 C C . THR A 1 99 ? 2.950 -12.030 -18.768 1.00 98.00 99 THR A C 1
ATOM 801 O O . THR A 1 99 ? 1.777 -11.939 -19.127 1.00 98.00 99 THR A O 1
ATOM 804 N N . GLU A 1 100 ? 3.645 -13.159 -18.910 1.00 96.31 100 GLU A N 1
ATOM 805 C CA . GLU A 1 100 ? 3.053 -14.388 -19.462 1.00 96.31 100 GLU A CA 1
ATOM 806 C C . GLU A 1 100 ? 1.843 -14.892 -18.646 1.00 96.31 100 GLU A C 1
ATOM 808 O O . GLU A 1 100 ? 1.002 -15.620 -19.165 1.00 96.31 100 GLU A O 1
ATOM 813 N N . PHE A 1 101 ? 1.724 -14.476 -17.381 1.00 97.75 101 PHE A N 1
ATOM 814 C CA . PHE A 1 101 ? 0.687 -14.928 -16.450 1.00 97.75 101 PHE A CA 1
ATOM 815 C C . PHE A 1 101 ? -0.398 -13.877 -16.173 1.00 97.75 101 PHE A C 1
ATOM 817 O O . PHE A 1 101 ? -1.220 -14.076 -15.278 1.00 97.75 101 PHE A O 1
ATOM 824 N N . GLY A 1 102 ? -0.396 -12.766 -16.915 1.00 97.94 102 GLY A N 1
ATOM 825 C CA . GLY A 1 102 ? -1.358 -11.672 -16.777 1.00 97.94 102 GLY A CA 1
ATOM 826 C C . GLY A 1 102 ? -0.715 -10.324 -16.457 1.00 97.94 102 GLY A C 1
ATOM 827 O O . GLY A 1 102 ? 0.504 -10.203 -16.278 1.00 97.94 102 GLY A O 1
ATOM 828 N N . LYS A 1 103 ? -1.554 -9.294 -16.402 1.00 98.75 103 LYS A N 1
ATOM 829 C CA . LYS A 1 103 ? -1.181 -7.901 -16.148 1.00 98.75 103 LYS A CA 1
ATOM 830 C C . LYS A 1 103 ? -1.144 -7.621 -14.656 1.00 98.75 103 LYS A C 1
ATOM 832 O O . LYS A 1 103 ? -2.179 -7.584 -13.986 1.00 98.75 103 LYS A O 1
ATOM 837 N N . ILE A 1 104 ? 0.056 -7.397 -14.135 1.00 98.75 104 ILE A N 1
ATOM 838 C CA . ILE A 1 104 ? 0.270 -7.179 -12.706 1.00 98.75 104 ILE A CA 1
ATOM 839 C C . ILE A 1 104 ? 0.636 -5.728 -12.410 1.00 98.75 104 ILE A C 1
ATOM 841 O O . ILE A 1 104 ? 1.308 -5.064 -13.194 1.00 98.75 104 ILE A O 1
ATOM 845 N N . ALA A 1 105 ? 0.241 -5.246 -11.242 1.00 98.69 105 ALA A N 1
ATOM 846 C CA . ALA A 1 105 ? 0.704 -3.984 -10.681 1.00 98.69 105 ALA A CA 1
ATOM 847 C C . ALA A 1 105 ? 1.076 -4.159 -9.207 1.00 98.69 105 ALA A C 1
ATOM 849 O O . ALA A 1 105 ? 0.783 -5.187 -8.587 1.00 98.69 105 ALA A O 1
ATOM 850 N N . VAL A 1 106 ? 1.742 -3.157 -8.633 1.00 98.50 106 VAL A N 1
ATOM 851 C CA . VAL A 1 106 ? 2.212 -3.213 -7.246 1.00 98.50 106 VAL A CA 1
ATOM 852 C C . VAL A 1 106 ? 1.829 -1.933 -6.520 1.00 98.50 106 VAL A C 1
ATOM 854 O O . VAL A 1 106 ? 2.386 -0.881 -6.787 1.00 98.50 106 VAL A O 1
ATOM 857 N N . ASN A 1 107 ? 0.916 -2.020 -5.558 1.00 98.12 107 ASN A N 1
ATOM 858 C CA . ASN A 1 107 ? 0.602 -0.918 -4.658 1.00 98.12 107 ASN A CA 1
ATOM 859 C C . ASN A 1 107 ? 1.435 -1.058 -3.375 1.00 98.12 107 ASN A C 1
ATOM 861 O O . ASN A 1 107 ? 1.136 -1.890 -2.521 1.00 98.12 107 ASN A O 1
ATOM 865 N N . ILE A 1 108 ? 2.503 -0.278 -3.224 1.00 97.81 108 ILE A N 1
ATOM 866 C CA . ILE A 1 108 ? 3.483 -0.492 -2.149 1.00 97.81 108 ILE A CA 1
ATOM 867 C C . ILE A 1 108 ? 2.980 0.051 -0.798 1.00 97.81 108 ILE A C 1
ATOM 869 O O . ILE A 1 108 ? 2.813 1.258 -0.606 1.00 97.81 108 ILE A O 1
ATOM 873 N N . CYS A 1 109 ? 2.842 -0.845 0.187 1.00 94.88 109 CYS A N 1
ATOM 874 C CA . CYS A 1 109 ? 2.622 -0.564 1.608 1.00 94.88 109 CYS A CA 1
ATOM 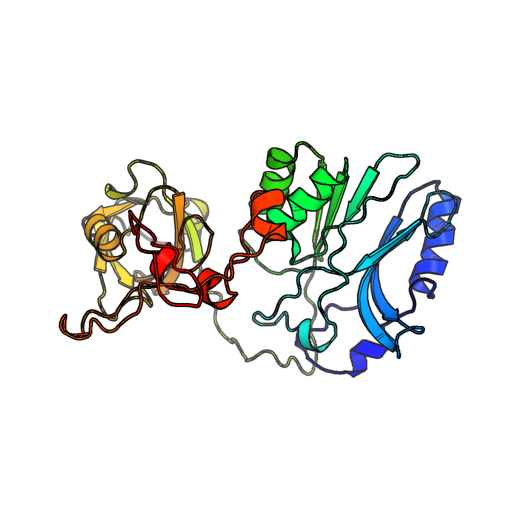875 C C . CYS A 1 109 ? 1.555 0.515 1.885 1.00 94.88 109 CYS A C 1
ATOM 877 O O . CYS A 1 109 ? 0.365 0.236 1.774 1.00 94.88 109 CYS A O 1
ATOM 879 N N . TYR A 1 110 ? 1.968 1.735 2.245 1.00 93.75 110 TYR A N 1
ATOM 880 C CA . TYR A 1 110 ? 1.094 2.841 2.657 1.00 93.75 110 TYR A CA 1
ATOM 881 C C . TYR A 1 110 ? 0.170 3.346 1.538 1.00 93.75 110 TYR A C 1
ATOM 883 O O . TYR A 1 110 ? -0.873 3.937 1.815 1.00 93.75 110 TYR A O 1
ATOM 891 N N . GLY A 1 111 ? 0.475 3.040 0.272 1.00 93.62 111 GLY A N 1
ATOM 892 C CA . GLY A 1 111 ? -0.461 3.278 -0.826 1.00 93.62 111 GLY A CA 1
ATOM 893 C C . GLY A 1 111 ? -1.777 2.495 -0.693 1.00 93.62 111 GLY A C 1
ATOM 894 O O . GLY A 1 111 ? -2.757 2.843 -1.355 1.00 93.62 111 GLY A O 1
ATOM 895 N N . ARG A 1 112 ? -1.855 1.501 0.209 1.00 94.62 112 ARG A N 1
ATOM 896 C CA . ARG A 1 112 ? -3.101 0.785 0.528 1.00 94.62 112 ARG A CA 1
ATOM 897 C C . ARG A 1 112 ? -4.220 1.699 1.034 1.00 94.62 112 ARG A C 1
ATOM 899 O O . ARG A 1 112 ? -5.382 1.418 0.763 1.00 94.62 112 ARG A O 1
ATOM 906 N N . HIS A 1 113 ? -3.872 2.805 1.694 1.00 93.88 113 HIS A N 1
ATOM 907 C CA . HIS A 1 113 ? -4.827 3.738 2.302 1.00 93.88 113 HIS A CA 1
ATOM 908 C C . HIS A 1 113 ? -5.435 4.735 1.305 1.00 93.88 113 HIS A C 1
ATOM 910 O O . HIS A 1 113 ? -6.173 5.643 1.695 1.00 93.88 113 HIS A O 1
ATOM 916 N N . ARG A 1 114 ? -5.076 4.644 0.018 1.00 94.50 114 ARG A N 1
ATOM 917 C CA . ARG A 1 114 ? -5.481 5.594 -1.024 1.00 94.50 114 ARG A CA 1
ATOM 918 C C . ARG A 1 114 ? -6.313 4.874 -2.086 1.00 94.50 114 ARG A C 1
ATOM 920 O O . ARG A 1 114 ? -5.736 4.282 -2.995 1.00 94.50 114 ARG A O 1
ATOM 927 N N . PRO A 1 115 ? -7.658 4.944 -2.022 1.00 96.19 115 PRO A N 1
ATOM 928 C CA . PRO A 1 115 ? -8.530 4.344 -3.036 1.00 96.19 115 PRO A CA 1
ATOM 929 C C . PRO A 1 115 ? -8.192 4.783 -4.467 1.00 96.19 115 PRO A C 1
ATOM 931 O O . PRO A 1 115 ? -8.237 3.970 -5.381 1.00 96.19 115 PRO A O 1
ATOM 934 N N . LEU A 1 116 ? -7.771 6.039 -4.654 1.00 96.44 116 LEU A N 1
ATOM 935 C CA . LEU A 1 116 ? -7.356 6.559 -5.962 1.00 96.44 116 LEU A CA 1
ATOM 936 C C . LEU A 1 116 ? -6.087 5.884 -6.509 1.00 96.44 116 LEU A C 1
ATOM 938 O O . LEU A 1 116 ? -5.996 5.673 -7.713 1.00 96.44 116 LEU A O 1
ATOM 942 N N . ASN A 1 117 ? -5.153 5.482 -5.641 1.00 96.81 117 ASN A N 1
ATOM 943 C CA . ASN A 1 117 ? -3.948 4.752 -6.049 1.00 96.81 117 ASN A CA 1
ATOM 944 C C . ASN A 1 117 ? -4.321 3.359 -6.584 1.00 96.81 117 ASN A C 1
ATOM 946 O O . ASN A 1 117 ? -3.843 2.926 -7.627 1.00 96.81 117 ASN A O 1
ATOM 950 N N . TRP A 1 118 ? -5.246 2.673 -5.901 1.00 98.25 118 TRP A N 1
ATOM 951 C CA . TRP A 1 118 ? -5.808 1.397 -6.355 1.00 98.25 118 TRP A CA 1
ATOM 952 C C . TRP A 1 118 ? -6.564 1.519 -7.680 1.00 98.25 118 TRP A C 1
ATOM 954 O O . TRP A 1 118 ? -6.403 0.660 -8.551 1.00 98.25 118 TRP A O 1
ATOM 964 N N . LEU A 1 119 ? -7.366 2.579 -7.818 1.00 98.00 119 LEU A N 1
ATOM 965 C CA . LEU A 1 119 ? -8.148 2.867 -9.017 1.00 98.00 119 LEU A CA 1
ATOM 966 C C . LEU A 1 119 ? -7.259 3.123 -10.227 1.00 98.00 119 LEU A C 1
ATOM 968 O O . LEU A 1 119 ? -7.517 2.571 -11.290 1.00 98.00 119 LEU A O 1
ATOM 972 N N . ALA A 1 120 ? -6.195 3.908 -10.076 1.00 97.94 120 ALA A N 1
ATOM 973 C CA . ALA A 1 120 ? -5.298 4.228 -11.179 1.00 97.94 120 ALA A CA 1
ATOM 974 C C . ALA A 1 120 ? -4.631 2.975 -11.782 1.00 97.94 120 ALA A C 1
ATOM 976 O O . ALA A 1 120 ? -4.548 2.862 -13.004 1.00 97.94 120 ALA A O 1
ATOM 977 N N . PHE A 1 121 ? -4.255 1.979 -10.968 1.00 98.44 121 PHE A N 1
ATOM 978 C CA . PHE A 1 121 ? -3.799 0.683 -11.496 1.00 98.44 121 PHE A CA 1
ATOM 979 C C . PHE A 1 121 ? -4.904 -0.075 -12.246 1.00 98.44 121 PHE A C 1
ATOM 981 O O . PHE A 1 121 ? -4.635 -0.680 -13.283 1.00 98.44 121 PHE A O 1
ATOM 988 N N . GLY A 1 122 ? -6.145 -0.031 -11.748 1.00 98.00 122 GLY A N 1
ATOM 989 C CA . GLY A 1 122 ? -7.301 -0.633 -12.422 1.00 98.00 122 GLY A CA 1
ATOM 990 C C . GLY A 1 122 ? -7.593 0.021 -13.776 1.00 98.00 122 GLY A C 1
ATOM 991 O O . GLY A 1 122 ? -7.757 -0.679 -14.772 1.00 98.00 122 GLY A O 1
ATOM 992 N N . LEU A 1 123 ? -7.566 1.357 -13.844 1.00 97.94 123 LEU A N 1
ATOM 993 C CA . LEU A 1 123 ? -7.740 2.124 -15.085 1.00 97.94 123 LEU A CA 1
ATOM 994 C C . LEU A 1 123 ? -6.645 1.824 -16.118 1.00 97.94 123 LEU A C 1
ATOM 996 O O . LEU A 1 123 ? -6.924 1.804 -17.314 1.00 97.94 123 LEU A O 1
ATOM 1000 N N . ASN A 1 124 ? -5.428 1.528 -15.661 1.00 98.19 124 ASN A N 1
ATOM 1001 C CA . ASN A 1 124 ? -4.316 1.123 -16.523 1.00 98.19 124 ASN A CA 1
ATOM 1002 C C . ASN A 1 124 ? -4.356 -0.368 -16.921 1.00 98.19 124 ASN A C 1
ATOM 1004 O O . ASN A 1 124 ? -3.452 -0.847 -17.607 1.00 98.19 124 ASN A O 1
ATOM 1008 N N . GLY A 1 125 ? -5.400 -1.106 -16.529 1.00 98.25 125 GLY A N 1
ATOM 1009 C CA . GLY A 1 125 ? -5.652 -2.477 -16.971 1.00 98.25 125 GLY A CA 1
ATOM 1010 C C . GLY A 1 125 ? -4.984 -3.567 -16.132 1.00 98.25 125 GLY A C 1
ATOM 1011 O O . GLY A 1 125 ? -4.701 -4.638 -16.667 1.00 98.25 125 GLY A O 1
ATOM 1012 N N . ALA A 1 126 ? -4.704 -3.316 -14.849 1.00 98.69 126 ALA A N 1
ATOM 1013 C CA . ALA A 1 126 ? -4.219 -4.355 -13.941 1.00 98.69 126 ALA A CA 1
ATOM 1014 C C . ALA A 1 126 ? -5.282 -5.443 -13.703 1.00 98.69 126 ALA A C 1
ATOM 1016 O O . ALA A 1 126 ? -6.434 -5.143 -13.396 1.00 98.69 126 ALA A O 1
ATOM 1017 N N . GLU A 1 127 ? -4.871 -6.707 -13.762 1.00 98.69 127 GLU A N 1
ATOM 1018 C CA . GLU A 1 127 ? -5.697 -7.876 -13.425 1.00 98.69 127 GLU A CA 1
ATOM 1019 C C . GLU A 1 127 ? -5.398 -8.382 -12.006 1.00 98.69 127 GLU A C 1
ATOM 1021 O O . GLU A 1 127 ? -6.268 -8.940 -11.329 1.00 98.69 127 GLU A O 1
ATOM 1026 N N . ILE A 1 128 ? -4.164 -8.165 -11.536 1.00 98.81 128 ILE A N 1
ATOM 1027 C CA . ILE A 1 128 ? -3.715 -8.496 -10.182 1.00 98.81 128 ILE A CA 1
ATOM 1028 C C . ILE A 1 128 ? -2.888 -7.335 -9.629 1.00 98.81 128 ILE A C 1
ATOM 1030 O O . ILE A 1 128 ? -1.896 -6.929 -10.233 1.00 98.81 128 ILE A O 1
ATOM 1034 N N . VAL A 1 129 ? -3.242 -6.829 -8.448 1.00 98.81 129 VAL A N 1
ATOM 1035 C CA . VAL A 1 129 ? -2.443 -5.826 -7.732 1.00 98.81 129 VAL A CA 1
ATOM 1036 C C . VAL A 1 129 ? -1.863 -6.421 -6.458 1.00 98.81 129 VAL A C 1
ATOM 1038 O O . VAL A 1 129 ? -2.580 -6.771 -5.519 1.00 98.81 129 VAL A O 1
ATOM 1041 N N . PHE A 1 130 ? -0.539 -6.514 -6.395 1.00 98.81 130 PHE A N 1
ATOM 1042 C CA . PHE A 1 130 ? 0.167 -6.942 -5.192 1.00 98.81 130 PHE A CA 1
ATOM 1043 C C . PHE A 1 130 ? 0.359 -5.770 -4.233 1.00 98.81 130 PHE A C 1
ATOM 1045 O O . PHE A 1 130 ? 0.666 -4.656 -4.650 1.00 98.81 130 PHE A O 1
ATOM 1052 N N . ASN A 1 131 ? 0.219 -6.021 -2.933 1.00 98.31 131 ASN A N 1
ATOM 1053 C CA . ASN A 1 131 ? 0.415 -5.027 -1.885 1.00 98.31 131 ASN A CA 1
ATOM 1054 C C . ASN A 1 131 ? 1.412 -5.519 -0.826 1.00 98.31 131 ASN A C 1
ATOM 1056 O O . ASN A 1 131 ? 1.010 -5.959 0.257 1.00 98.31 131 ASN A O 1
ATOM 1060 N N . PRO A 1 132 ? 2.724 -5.466 -1.135 1.00 97.94 132 PRO A N 1
ATOM 1061 C CA . PRO A 1 132 ? 3.772 -5.759 -0.169 1.00 97.94 132 PRO A CA 1
ATOM 1062 C C . PRO A 1 132 ? 3.839 -4.653 0.888 1.00 97.94 132 PRO A C 1
ATOM 1064 O O . PRO A 1 132 ? 3.968 -3.469 0.569 1.00 97.94 132 PRO A O 1
ATOM 1067 N N . SER A 1 133 ? 3.746 -5.043 2.156 1.00 94.31 133 SER A N 1
ATOM 1068 C CA . SER A 1 133 ? 3.634 -4.142 3.301 1.00 94.31 133 SER A CA 1
ATOM 1069 C C . SER A 1 133 ? 4.535 -4.559 4.462 1.00 94.31 133 SER A C 1
ATOM 1071 O O . SER A 1 133 ? 4.889 -5.726 4.636 1.00 94.31 133 SER A O 1
ATOM 1073 N N . ALA A 1 134 ? 4.867 -3.579 5.294 1.00 91.19 134 ALA A N 1
ATOM 1074 C CA . ALA A 1 134 ? 5.399 -3.781 6.632 1.00 91.19 134 ALA A CA 1
ATOM 1075 C C . ALA A 1 134 ? 4.628 -2.839 7.557 1.00 91.19 134 ALA A C 1
ATOM 1077 O O . ALA A 1 134 ? 4.848 -1.632 7.541 1.00 91.19 134 ALA A O 1
ATOM 1078 N N . THR A 1 135 ? 3.650 -3.371 8.282 1.00 85.19 135 THR A N 1
ATOM 1079 C CA . THR A 1 135 ? 2.782 -2.608 9.186 1.00 85.19 135 THR A CA 1
ATOM 1080 C C . THR A 1 135 ? 2.484 -3.412 10.450 1.00 85.19 135 THR A C 1
ATOM 1082 O O . THR A 1 135 ? 2.577 -4.641 10.442 1.00 85.19 135 TH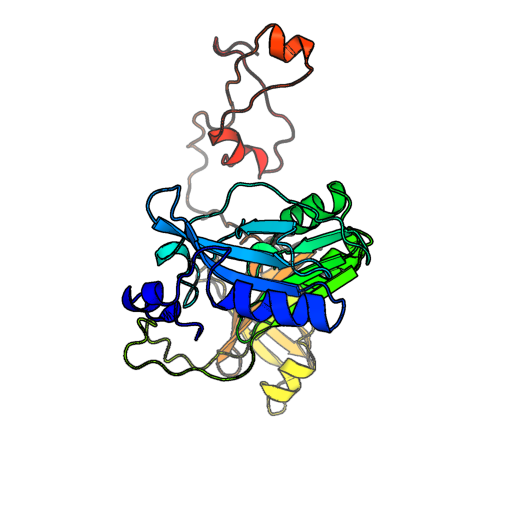R A O 1
ATOM 1085 N N . VAL A 1 136 ? 2.136 -2.730 11.541 1.00 76.69 136 VAL A N 1
ATOM 1086 C CA . VAL A 1 136 ? 1.955 -3.330 12.869 1.00 76.69 136 VAL A CA 1
ATOM 1087 C C . VAL A 1 136 ? 0.541 -3.042 13.366 1.00 76.69 136 VAL A C 1
ATOM 1089 O O . VAL A 1 136 ? 0.114 -1.896 13.366 1.00 76.69 136 VAL A O 1
ATOM 1092 N N . GLY A 1 137 ? -0.171 -4.082 13.814 1.00 59.62 137 GLY A N 1
ATOM 1093 C CA . GLY A 1 137 ? -1.366 -3.942 14.658 1.00 59.62 137 GLY A CA 1
ATOM 1094 C C . GLY A 1 137 ? -2.602 -3.285 14.032 1.00 59.62 137 GLY A C 1
ATOM 1095 O O . GLY A 1 137 ? -3.509 -2.924 14.774 1.00 59.62 137 GLY A O 1
ATOM 1096 N N . GLU A 1 138 ? -2.675 -3.122 12.708 1.00 66.44 138 GLU A N 1
ATOM 1097 C CA . GLU A 1 138 ? -3.737 -2.307 12.112 1.00 66.44 138 GLU A CA 1
ATOM 1098 C C . GLU A 1 138 ? -5.071 -3.049 11.891 1.00 66.44 138 GLU A C 1
ATOM 1100 O O . GLU A 1 138 ? -5.126 -4.011 11.116 1.00 66.44 138 GLU A O 1
ATOM 1105 N N . PRO A 1 139 ? -6.190 -2.565 12.476 1.00 73.56 139 PRO A N 1
ATOM 1106 C CA . PRO A 1 139 ? -7.510 -3.184 12.322 1.00 73.56 139 PRO A CA 1
ATOM 1107 C C . PRO A 1 139 ? -8.086 -3.022 10.908 1.00 73.56 139 PRO A C 1
ATOM 1109 O O . PRO A 1 139 ? -9.070 -3.675 10.565 1.00 73.56 139 PRO A O 1
ATOM 1112 N N . ILE A 1 140 ? -7.480 -2.162 10.088 1.00 83.38 140 ILE A N 1
ATOM 1113 C CA . ILE A 1 140 ? -7.924 -1.845 8.732 1.00 83.38 140 ILE A CA 1
ATOM 1114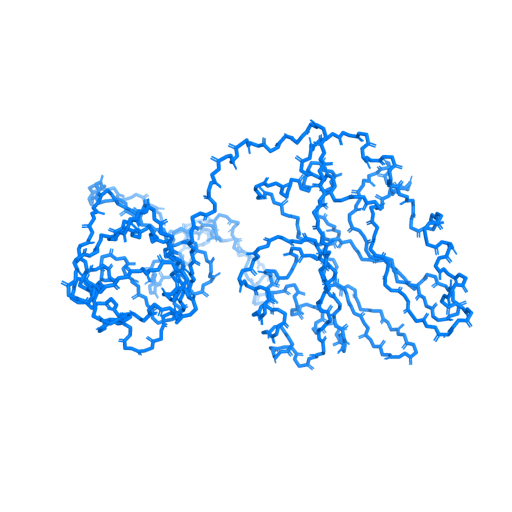 C C . ILE A 1 140 ? -7.385 -2.823 7.667 1.00 83.38 140 ILE A C 1
ATOM 1116 O O . ILE A 1 140 ? -7.936 -2.908 6.569 1.00 83.38 140 ILE A O 1
ATOM 1120 N N . TRP A 1 141 ? -6.385 -3.648 8.012 1.00 82.69 141 TRP A N 1
ATOM 1121 C CA . TRP A 1 141 ? -5.771 -4.634 7.111 1.00 82.69 141 TRP A CA 1
ATOM 1122 C C . TRP A 1 141 ? -6.767 -5.534 6.341 1.00 82.69 141 TRP A C 1
ATOM 1124 O O . TRP A 1 141 ? -6.620 -5.668 5.126 1.00 82.69 141 TRP A O 1
ATOM 1134 N N . PRO A 1 142 ? -7.811 -6.130 6.963 1.00 85.62 142 PRO A N 1
ATOM 1135 C CA . PRO A 1 142 ? -8.772 -6.967 6.236 1.00 85.62 142 PRO A CA 1
ATOM 1136 C C . PRO A 1 142 ? -9.795 -6.177 5.396 1.00 85.62 142 PRO A C 1
ATOM 1138 O O . PRO A 1 142 ? -10.626 -6.795 4.725 1.00 85.62 142 PRO A O 1
ATOM 1141 N N . VAL A 1 143 ? -9.786 -4.840 5.453 1.00 90.50 143 VAL A N 1
ATOM 1142 C CA . VAL A 1 143 ? -10.801 -3.973 4.833 1.00 90.50 143 VAL A CA 1
ATOM 1143 C C . VAL A 1 143 ? -10.303 -3.372 3.523 1.00 90.50 143 VAL A C 1
ATOM 1145 O O . VAL A 1 143 ? -10.936 -3.582 2.492 1.00 90.50 143 VAL A O 1
ATOM 1148 N N . GLU A 1 144 ? -9.182 -2.651 3.540 1.00 94.06 144 GLU A N 1
ATOM 1149 C CA . GLU A 1 144 ? -8.738 -1.807 2.414 1.00 94.06 144 GLU A CA 1
ATOM 1150 C C . GLU A 1 144 ? -8.492 -2.589 1.131 1.00 94.06 144 GLU A C 1
ATOM 1152 O O . GLU A 1 144 ? -9.090 -2.307 0.096 1.00 94.06 144 GLU A O 1
ATOM 1157 N N . ALA A 1 145 ? -7.649 -3.615 1.210 1.00 92.75 145 ALA A N 1
ATOM 1158 C CA . ALA A 1 145 ? -7.304 -4.445 0.065 1.00 92.75 145 ALA A CA 1
ATOM 1159 C C . ALA A 1 145 ? -8.520 -5.195 -0.495 1.00 92.75 145 ALA A C 1
ATOM 1161 O O . ALA A 1 145 ? -8.680 -5.336 -1.707 1.00 92.75 145 ALA A O 1
ATOM 1162 N N . ARG A 1 146 ? -9.421 -5.636 0.393 1.00 92.81 146 ARG A N 1
ATOM 1163 C CA . ARG A 1 146 ? -10.667 -6.296 -0.003 1.00 92.81 146 ARG A CA 1
ATOM 1164 C C . ARG A 1 146 ? -11.611 -5.321 -0.701 1.00 92.81 146 ARG A C 1
ATOM 1166 O O . ARG A 1 146 ? -12.225 -5.687 -1.698 1.00 92.81 146 ARG A O 1
ATOM 1173 N N . ASN A 1 147 ? -11.724 -4.095 -0.193 1.00 95.06 147 ASN A N 1
ATOM 1174 C CA . ASN A 1 147 ? -12.504 -3.041 -0.829 1.00 95.06 147 ASN A CA 1
ATOM 1175 C C . ASN A 1 147 ? -11.932 -2.692 -2.209 1.00 95.06 147 ASN A C 1
ATOM 1177 O O . ASN A 1 147 ? -12.695 -2.648 -3.167 1.00 95.06 147 ASN A O 1
ATOM 1181 N N . ALA A 1 148 ? -10.609 -2.552 -2.332 1.00 97.94 148 ALA A N 1
ATOM 1182 C CA . ALA A 1 148 ? -9.946 -2.293 -3.607 1.00 97.94 148 ALA A CA 1
ATOM 1183 C C . ALA A 1 148 ? -10.245 -3.384 -4.644 1.00 97.94 148 ALA A C 1
ATOM 1185 O O . ALA A 1 148 ? -10.573 -3.054 -5.783 1.00 97.94 148 ALA A O 1
ATOM 1186 N N . ALA A 1 149 ? -10.192 -4.662 -4.246 1.00 96.88 149 ALA A N 1
ATOM 1187 C CA . ALA A 1 149 ? -10.538 -5.786 -5.118 1.00 96.88 149 ALA A CA 1
ATOM 1188 C C . ALA A 1 149 ? -11.976 -5.684 -5.655 1.00 96.88 149 ALA A C 1
ATOM 1190 O O . ALA A 1 149 ? -12.212 -5.841 -6.851 1.00 96.88 149 ALA A O 1
ATOM 1191 N N . ILE A 1 150 ? -12.931 -5.369 -4.772 1.00 95.12 150 ILE A N 1
ATOM 1192 C CA . ILE A 1 150 ? -14.350 -5.211 -5.122 1.00 95.12 150 ILE A CA 1
ATOM 1193 C C . ILE A 1 150 ? -14.557 -3.999 -6.038 1.00 95.12 150 ILE A C 1
ATOM 1195 O O . ILE A 1 150 ? -15.217 -4.116 -7.065 1.00 95.12 150 ILE A O 1
ATOM 1199 N N . ALA A 1 151 ? -14.004 -2.842 -5.670 1.00 94.50 151 ALA A N 1
ATOM 1200 C CA . ALA A 1 151 ? -14.239 -1.578 -6.362 1.00 94.50 151 ALA A CA 1
ATOM 1201 C C . ALA A 1 151 ? -13.671 -1.567 -7.789 1.00 94.50 151 ALA A C 1
ATOM 1203 O O . ALA A 1 151 ? -14.272 -0.967 -8.675 1.00 94.50 151 ALA A O 1
ATOM 1204 N N . ASN A 1 152 ? -12.541 -2.243 -8.012 1.00 97.69 152 ASN A N 1
ATOM 1205 C CA . ASN A 1 152 ? -11.825 -2.217 -9.290 1.00 97.69 152 ASN A CA 1
ATOM 1206 C C . ASN A 1 152 ? -11.965 -3.510 -10.104 1.00 97.69 152 ASN A C 1
ATOM 1208 O O . ASN A 1 152 ? -11.409 -3.599 -11.192 1.00 97.69 152 ASN A O 1
ATOM 1212 N N . SER A 1 153 ? -12.716 -4.501 -9.607 1.00 97.75 153 SER A N 1
ATOM 1213 C CA . SER A 1 153 ? -12.970 -5.777 -10.299 1.00 97.75 153 SER A CA 1
ATOM 1214 C C . SER A 1 153 ? -11.700 -6.530 -10.731 1.00 97.75 153 SER A C 1
ATOM 1216 O O . SER A 1 153 ? -11.646 -7.104 -11.815 1.00 97.75 153 SER A O 1
ATOM 1218 N N . TYR A 1 154 ? -10.690 -6.557 -9.860 1.00 98.44 154 TYR A N 1
ATOM 1219 C CA . TYR A 1 154 ? -9.423 -7.275 -10.056 1.00 98.44 154 TYR A CA 1
ATOM 1220 C C . TYR A 1 154 ? -9.032 -8.091 -8.811 1.00 98.44 154 TYR A C 1
ATOM 1222 O O . TYR A 1 154 ? -9.695 -8.024 -7.769 1.00 98.44 154 TYR A O 1
ATOM 1230 N N . PHE A 1 155 ? -7.946 -8.859 -8.879 1.00 98.62 155 PHE A N 1
ATOM 1231 C CA . PHE A 1 155 ? -7.420 -9.560 -7.706 1.00 98.62 155 PHE A CA 1
ATOM 1232 C C . PHE A 1 155 ? -6.446 -8.686 -6.914 1.00 98.62 155 PHE A C 1
ATOM 1234 O O . PHE A 1 155 ? -5.684 -7.908 -7.483 1.00 98.62 155 PHE A O 1
ATOM 1241 N N . VAL A 1 156 ? -6.426 -8.856 -5.589 1.00 98.62 156 VAL A N 1
ATOM 1242 C CA . VAL A 1 156 ? -5.469 -8.173 -4.706 1.00 98.62 156 VAL A CA 1
ATOM 1243 C C . VAL A 1 156 ? -4.708 -9.186 -3.857 1.00 98.62 156 VAL A C 1
ATOM 1245 O O . VAL A 1 156 ? -5.310 -10.021 -3.182 1.00 98.62 156 VAL A O 1
ATOM 1248 N N . GLY A 1 157 ? -3.377 -9.092 -3.876 1.00 97.56 157 GLY A N 1
ATOM 1249 C CA . GLY A 1 157 ? -2.472 -9.914 -3.073 1.00 97.56 157 GLY A CA 1
ATOM 1250 C C . GLY A 1 157 ? -1.782 -9.104 -1.977 1.00 97.56 157 GLY A C 1
ATOM 1251 O O . GLY A 1 157 ? -0.695 -8.575 -2.202 1.00 97.56 157 GLY A O 1
ATOM 1252 N N . SER A 1 158 ? -2.387 -9.006 -0.790 1.00 96.38 158 SER A N 1
ATOM 1253 C CA . SER A 1 158 ? -1.807 -8.280 0.353 1.00 96.38 158 SER A CA 1
ATOM 1254 C C . SER A 1 158 ? -0.867 -9.149 1.178 1.00 96.38 158 SER A C 1
ATOM 1256 O O . SER A 1 158 ? -1.245 -10.218 1.655 1.00 96.38 158 SER A O 1
ATOM 1258 N N . ILE A 1 159 ? 0.357 -8.664 1.381 1.00 97.19 159 ILE A N 1
ATOM 1259 C CA . ILE A 1 159 ? 1.446 -9.393 2.042 1.00 97.19 159 ILE A CA 1
ATOM 1260 C C . ILE A 1 159 ? 2.017 -8.489 3.131 1.00 97.19 159 ILE A C 1
ATOM 1262 O O . ILE A 1 159 ? 2.374 -7.350 2.842 1.00 97.19 159 ILE A O 1
ATOM 1266 N N . ASN A 1 160 ? 2.121 -8.977 4.369 1.00 94.81 160 ASN A N 1
ATOM 1267 C CA . ASN A 1 160 ? 2.726 -8.219 5.465 1.00 94.81 160 ASN A CA 1
ATOM 1268 C C . ASN A 1 160 ? 3.939 -8.944 6.048 1.00 94.81 160 ASN A C 1
ATOM 1270 O O . ASN A 1 160 ? 3.956 -10.173 6.140 1.00 94.81 160 ASN A O 1
ATOM 1274 N N . ARG A 1 161 ?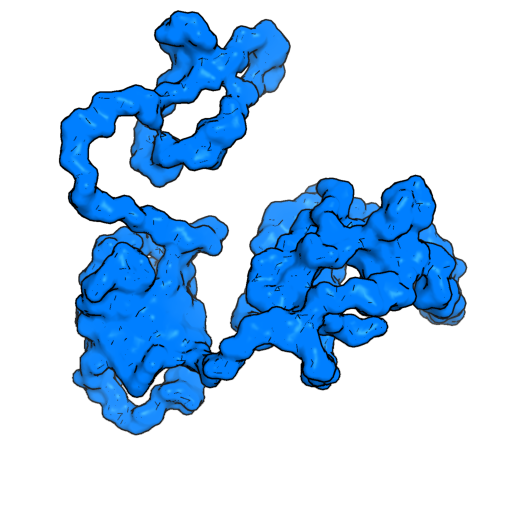 4.926 -8.168 6.500 1.00 90.81 161 ARG A N 1
ATOM 1275 C CA . ARG A 1 161 ? 6.023 -8.667 7.334 1.00 90.81 161 ARG A CA 1
ATOM 1276 C C . ARG A 1 161 ? 5.470 -9.241 8.647 1.00 90.81 161 ARG A C 1
ATOM 1278 O O . ARG A 1 161 ? 4.537 -8.690 9.225 1.00 90.81 161 ARG A O 1
ATOM 1285 N N . ALA A 1 162 ? 6.070 -10.330 9.123 1.00 87.19 162 ALA A N 1
ATOM 1286 C CA . ALA A 1 162 ? 5.746 -10.962 10.399 1.00 87.19 162 ALA A CA 1
ATOM 1287 C C . ALA A 1 162 ? 6.959 -10.955 11.343 1.00 87.19 162 ALA A C 1
ATOM 1289 O O . ALA A 1 162 ? 8.101 -10.888 10.891 1.00 87.19 162 ALA A O 1
ATOM 1290 N N . GLY A 1 163 ? 6.696 -11.078 12.646 1.00 88.00 163 GLY A N 1
ATOM 1291 C CA . GLY A 1 163 ? 7.719 -11.099 13.695 1.00 88.00 163 GLY A CA 1
ATOM 1292 C C . GLY A 1 163 ? 7.978 -9.736 14.342 1.00 88.00 163 GLY A C 1
ATOM 1293 O O . GLY A 1 163 ? 7.377 -8.729 13.972 1.00 88.00 163 GLY A O 1
ATOM 1294 N N . THR A 1 164 ? 8.873 -9.733 15.331 1.00 83.25 164 THR A N 1
ATOM 1295 C CA . THR A 1 164 ? 9.290 -8.542 16.085 1.00 83.25 164 THR A CA 1
ATOM 1296 C C . THR A 1 164 ? 10.768 -8.278 15.830 1.00 83.25 164 THR A C 1
ATOM 1298 O O . THR A 1 164 ? 11.590 -9.181 15.972 1.00 83.25 164 THR A O 1
ATOM 1301 N N . GLU A 1 165 ? 11.112 -7.036 15.500 1.00 83.62 165 GLU A N 1
ATOM 1302 C CA . GLU A 1 165 ? 12.493 -6.591 15.302 1.00 83.62 165 GLU A CA 1
ATOM 1303 C C . GLU A 1 165 ? 12.867 -5.586 16.392 1.00 83.62 165 GLU A C 1
ATOM 1305 O O . GLU A 1 165 ? 12.106 -4.663 16.682 1.00 83.62 165 GLU A O 1
ATOM 1310 N N . VAL A 1 166 ? 14.029 -5.775 17.018 1.00 82.62 166 VAL A N 1
ATOM 1311 C CA . VAL A 1 166 ? 14.510 -4.932 18.120 1.00 82.62 166 VAL A CA 1
ATOM 1312 C C . VAL A 1 166 ? 15.787 -4.232 17.680 1.00 82.62 166 VAL A C 1
ATOM 1314 O O . VAL A 1 166 ? 16.724 -4.880 17.214 1.00 82.62 166 VAL A O 1
ATOM 1317 N N . PHE A 1 167 ? 15.836 -2.910 17.850 1.00 80.38 167 PHE A N 1
ATOM 1318 C CA . PHE A 1 167 ? 16.988 -2.087 17.485 1.00 80.38 167 PHE A CA 1
ATOM 1319 C C . PHE A 1 167 ? 17.626 -1.442 18.728 1.00 80.38 167 PHE A C 1
ATOM 1321 O O . PHE A 1 167 ? 16.904 -1.160 19.681 1.00 80.38 167 PHE A O 1
ATOM 1328 N N . PRO A 1 168 ? 18.951 -1.172 18.737 1.00 69.94 168 PRO A N 1
ATOM 1329 C CA . PRO A 1 168 ? 19.639 -0.586 19.897 1.00 69.94 168 PRO A CA 1
ATOM 1330 C C . PRO A 1 168 ? 19.268 0.879 20.171 1.00 69.94 168 PRO A C 1
ATOM 1332 O O . PRO A 1 168 ? 19.198 1.287 21.323 1.00 69.94 168 PRO A O 1
ATOM 1335 N N . ASN A 1 169 ? 19.017 1.655 19.109 1.00 64.19 169 ASN A N 1
ATOM 1336 C CA . ASN A 1 169 ? 18.669 3.078 19.166 1.00 64.19 169 ASN A CA 1
ATOM 1337 C C . ASN A 1 169 ? 17.334 3.337 18.451 1.00 64.19 169 ASN A C 1
ATOM 1339 O O . ASN A 1 169 ? 17.317 4.011 17.414 1.00 64.19 169 ASN A O 1
ATOM 1343 N N . PRO A 1 170 ? 16.201 2.804 18.926 1.00 55.22 170 PRO A N 1
ATOM 1344 C CA . PRO A 1 170 ? 14.933 3.225 18.373 1.00 55.22 170 PRO A CA 1
ATOM 1345 C C . PRO A 1 170 ? 14.768 4.705 18.734 1.00 55.22 170 PRO A C 1
ATOM 1347 O O . PRO A 1 170 ? 14.550 5.044 19.892 1.00 55.22 170 PRO A O 1
ATOM 1350 N N . LYS A 1 171 ? 14.827 5.607 17.743 1.00 47.06 171 LYS A N 1
ATOM 1351 C CA . LYS A 1 171 ? 14.261 6.963 17.871 1.00 47.06 171 LYS A CA 1
ATOM 1352 C C . LYS A 1 171 ? 12.732 6.910 17.800 1.00 47.06 171 LYS A C 1
ATOM 1354 O O . LYS A 1 171 ? 12.091 7.827 17.289 1.00 47.06 171 LYS A O 1
ATOM 1359 N N . CYS A 1 172 ? 12.157 5.839 18.342 1.00 37.50 172 CYS A N 1
ATOM 1360 C CA . CYS A 1 172 ? 10.823 5.883 18.875 1.00 37.50 172 CYS A CA 1
ATOM 1361 C C . CYS A 1 172 ? 10.852 7.024 19.890 1.00 37.50 172 CYS A C 1
ATOM 1363 O O . CYS A 1 172 ? 11.637 7.006 20.843 1.00 37.50 172 CYS A O 1
ATOM 1365 N N . PHE A 1 173 ? 9.982 8.018 19.720 1.00 30.48 173 PHE A N 1
ATOM 1366 C CA . PHE A 1 173 ? 9.417 8.595 20.929 1.00 30.48 173 PHE A CA 1
ATOM 1367 C C . PHE A 1 173 ? 8.997 7.393 21.763 1.00 30.48 173 PHE A C 1
ATOM 1369 O O . PHE A 1 173 ? 8.295 6.525 21.247 1.00 30.48 173 PHE A O 1
ATOM 1376 N N . HIS A 1 174 ? 9.511 7.276 22.984 1.00 29.77 174 HIS A N 1
ATOM 1377 C CA . HIS A 1 174 ? 8.987 6.314 23.930 1.00 29.77 174 HIS A CA 1
ATOM 1378 C C . HIS A 1 174 ? 7.482 6.576 24.051 1.00 29.77 174 HIS A C 1
ATOM 1380 O O . HIS A 1 174 ? 7.044 7.308 24.927 1.00 29.77 174 HIS A O 1
ATOM 1386 N N . MET A 1 175 ? 6.668 5.936 23.217 1.00 30.11 175 MET A N 1
ATOM 1387 C CA . MET A 1 175 ? 5.371 5.483 23.653 1.00 30.11 175 MET A CA 1
ATOM 1388 C C . MET A 1 175 ? 5.653 4.199 24.419 1.00 30.11 175 MET A C 1
ATOM 1390 O O . MET A 1 175 ? 5.339 3.091 23.999 1.00 30.11 175 MET A O 1
ATOM 1394 N N . ALA A 1 176 ? 6.217 4.376 25.614 1.00 33.28 176 ALA A N 1
ATOM 1395 C CA . ALA A 1 176 ? 5.781 3.580 26.742 1.00 33.28 176 ALA A CA 1
ATOM 1396 C C . ALA A 1 176 ? 4.314 3.953 27.006 1.00 33.28 176 ALA A C 1
ATOM 1398 O O . ALA A 1 176 ? 3.975 4.594 27.992 1.00 33.28 176 ALA A O 1
ATOM 1399 N N . HIS A 1 177 ? 3.439 3.593 26.077 1.00 38.19 177 HIS A N 1
ATOM 1400 C CA . HIS A 1 177 ? 2.015 3.599 26.285 1.00 38.19 177 HIS A CA 1
ATOM 1401 C C . HIS A 1 177 ? 1.584 2.180 25.974 1.00 38.19 177 HIS A C 1
ATOM 1403 O O . HIS A 1 177 ? 1.637 1.719 24.835 1.00 38.19 177 HIS A O 1
ATOM 1409 N N . SER A 1 178 ? 1.235 1.466 27.047 1.00 42.41 178 SER A N 1
ATOM 1410 C CA . SER A 1 178 ? 0.100 0.548 27.055 1.00 42.41 178 SER A CA 1
ATOM 1411 C C . SER A 1 178 ? -0.754 0.784 25.808 1.00 42.41 178 SER A C 1
ATOM 1413 O O . SER A 1 178 ? -1.306 1.875 25.667 1.00 42.41 178 SER A O 1
ATOM 1415 N N . HIS A 1 179 ? -0.777 -0.164 24.863 1.00 59.00 179 HIS A N 1
ATOM 1416 C CA . HIS A 1 179 ? -1.701 -0.087 23.736 1.00 59.00 179 HIS A CA 1
ATOM 1417 C C . HIS A 1 179 ? -3.103 0.002 24.334 1.00 59.00 179 HIS A C 1
ATOM 1419 O O . HIS A 1 179 ? -3.657 -1.014 24.757 1.00 59.00 179 HIS A O 1
ATOM 1425 N N . GLN A 1 180 ? -3.647 1.216 24.420 1.00 72.88 180 GLN A N 1
ATOM 1426 C CA . GLN A 1 180 ? -5.007 1.418 24.878 1.00 72.88 180 GLN A CA 1
ATOM 1427 C C . GLN A 1 180 ? -5.906 0.655 23.906 1.00 72.88 180 GLN A C 1
ATOM 1429 O O . GLN A 1 180 ? -5.830 0.885 22.687 1.00 72.88 180 GLN A O 1
ATOM 1434 N N . PRO A 1 181 ? -6.703 -0.303 24.405 1.00 88.12 181 PRO A N 1
ATOM 1435 C CA . PRO A 1 181 ? -7.596 -1.059 23.555 1.00 88.12 181 PRO A CA 1
ATOM 1436 C C . PRO A 1 181 ? -8.494 -0.102 22.776 1.00 88.12 181 PRO A C 1
ATOM 1438 O O . PRO A 1 181 ? -9.107 0.789 23.359 1.00 88.12 181 PRO A O 1
ATOM 1441 N N . HIS A 1 182 ? -8.598 -0.297 21.465 1.00 91.62 182 HIS A N 1
ATOM 1442 C CA . HIS A 1 182 ? -9.467 0.513 20.622 1.00 91.62 182 HIS A CA 1
ATOM 1443 C C . HIS A 1 182 ? -10.222 -0.316 19.580 1.00 91.62 182 HIS A C 1
ATOM 1445 O O . HIS A 1 182 ? -9.854 -1.450 19.267 1.00 91.62 182 HIS A O 1
ATOM 1451 N N . PHE A 1 183 ? -11.290 0.261 19.041 1.00 92.00 183 PHE A N 1
ATOM 1452 C CA . PHE A 1 183 ? -12.027 -0.253 17.888 1.00 92.00 183 PHE A CA 1
ATOM 1453 C C . PHE A 1 183 ? -12.568 0.915 17.061 1.00 92.00 183 PHE A C 1
ATOM 1455 O O . PHE A 1 183 ? -12.691 2.028 17.564 1.00 92.00 183 PHE A O 1
ATOM 1462 N N . PHE A 1 184 ? -12.910 0.673 15.798 1.00 92.44 184 PHE A N 1
ATOM 1463 C CA . PHE A 1 184 ? -13.610 1.655 14.973 1.00 92.44 184 PHE A CA 1
ATOM 1464 C C . PHE A 1 184 ? -14.971 1.117 14.548 1.00 92.44 184 PHE A C 1
ATOM 1466 O O . PHE A 1 184 ? -15.173 -0.097 14.463 1.00 92.44 184 PHE A O 1
ATOM 1473 N N . GLN A 1 185 ? -15.904 2.023 14.282 1.00 90.25 185 GLN A N 1
ATOM 1474 C CA . GLN A 1 185 ? -17.266 1.683 13.913 1.00 90.25 185 GLN A CA 1
ATOM 1475 C C . GLN A 1 185 ? -17.764 2.635 12.817 1.00 90.25 185 GLN A C 1
ATOM 1477 O O . GLN A 1 185 ? -17.923 3.829 13.078 1.00 90.25 185 GLN A O 1
ATOM 1482 N N . PRO A 1 186 ? -18.042 2.124 11.604 1.00 89.94 186 PRO A N 1
ATOM 1483 C CA . PRO A 1 186 ? -18.796 2.866 10.601 1.00 89.94 186 PRO A CA 1
ATOM 1484 C C . PRO A 1 186 ? -20.237 3.084 11.073 1.00 89.94 186 PRO A C 1
ATOM 1486 O O . PRO A 1 186 ? -20.874 2.155 11.593 1.00 89.94 186 PRO A O 1
ATOM 1489 N N . LEU A 1 187 ? -20.757 4.295 10.884 1.00 90.81 187 LEU A N 1
ATOM 1490 C CA . LEU A 1 187 ? -22.116 4.665 11.267 1.00 90.81 187 LEU A CA 1
ATOM 1491 C C . LEU A 1 187 ? -23.110 4.274 10.170 1.00 90.81 187 LEU A C 1
ATOM 1493 O O . LEU A 1 187 ? -23.101 4.804 9.061 1.00 90.81 187 LEU A O 1
ATOM 1497 N N . LEU A 1 188 ? -23.989 3.330 10.500 1.00 90.31 188 LEU A N 1
ATOM 1498 C CA . LEU A 1 188 ? -25.051 2.830 9.623 1.00 90.31 188 LEU A CA 1
ATOM 1499 C C . LEU A 1 188 ? -26.400 3.495 9.955 1.00 90.31 188 LEU A C 1
ATOM 1501 O O . LEU A 1 188 ? -26.550 4.041 11.051 1.00 90.31 188 LEU A O 1
ATOM 1505 N N . PRO A 1 189 ? -27.410 3.441 9.064 1.00 92.56 189 PRO A N 1
ATOM 1506 C CA . PRO A 1 189 ? -28.739 3.977 9.359 1.00 92.56 189 PRO A CA 1
ATOM 1507 C C . PRO A 1 189 ? -29.285 3.498 10.715 1.00 92.56 189 PRO A C 1
ATOM 1509 O O . PRO A 1 189 ? -29.237 2.311 11.033 1.00 92.56 189 PRO A O 1
ATOM 1512 N N . GLY A 1 190 ? -29.794 4.435 11.523 1.00 88.81 190 GLY A N 1
ATOM 1513 C CA . GLY A 1 190 ? -30.301 4.166 12.873 1.00 88.81 190 GLY A CA 1
ATOM 1514 C C . GLY A 1 190 ? -29.262 4.271 13.997 1.00 88.81 190 GLY A C 1
ATOM 1515 O O . GLY A 1 190 ? -29.620 4.058 15.161 1.00 88.81 190 GLY A O 1
ATOM 1516 N N . PHE A 1 191 ? -28.006 4.632 13.693 1.00 92.56 191 PHE A N 1
ATOM 1517 C CA . PHE A 1 191 ? -26.940 4.777 14.694 1.00 92.56 191 PHE A CA 1
ATOM 1518 C C . PHE A 1 191 ? -27.288 5.755 15.823 1.00 92.56 191 PHE A C 1
ATOM 1520 O O . PHE A 1 191 ? -26.799 5.579 16.931 1.00 92.56 191 PHE A O 1
ATOM 1527 N N . GLN A 1 192 ? -28.157 6.744 15.601 1.00 91.00 192 GLN A N 1
ATOM 1528 C CA . GLN A 1 192 ? -28.539 7.741 16.612 1.00 91.00 192 GLN A CA 1
ATOM 1529 C C . GLN A 1 192 ? -29.228 7.111 17.833 1.00 91.00 192 GLN A C 1
ATOM 1531 O O . GLN A 1 192 ? -29.215 7.673 18.923 1.00 91.00 192 GLN A O 1
ATOM 1536 N N . THR A 1 193 ? -29.830 5.931 17.664 1.00 90.44 193 THR A N 1
ATOM 1537 C CA . THR A 1 193 ? -30.504 5.194 18.748 1.00 90.44 193 THR A CA 1
ATOM 1538 C C . THR A 1 193 ? -29.535 4.410 19.635 1.00 90.44 193 THR A C 1
ATOM 1540 O O . THR A 1 193 ? -29.936 3.858 20.659 1.00 90.44 193 THR A O 1
ATOM 1543 N N . GLY A 1 194 ? -28.270 4.304 19.231 1.00 91.56 194 GLY A N 1
ATOM 1544 C CA . GLY A 1 194 ? -27.223 3.635 19.986 1.00 91.56 194 GLY A CA 1
ATOM 1545 C C . GLY A 1 194 ? -26.195 2.944 19.099 1.00 91.56 194 GLY A C 1
ATOM 1546 O O . GLY A 1 194 ? -26.443 2.634 17.927 1.00 91.56 194 GLY A O 1
ATOM 1547 N N . LEU A 1 195 ? -25.053 2.637 19.701 1.00 93.81 195 LEU A N 1
ATOM 1548 C CA . LEU A 1 195 ? -23.902 2.044 19.031 1.00 93.81 195 LEU A CA 1
ATOM 1549 C C . LEU A 1 195 ? -23.505 0.731 19.699 1.00 93.81 195 LEU A C 1
ATOM 1551 O O . LEU A 1 195 ? -23.384 0.671 20.917 1.00 93.81 195 LEU A O 1
ATOM 1555 N N . ASN A 1 196 ? -23.280 -0.324 18.917 1.00 92.69 196 ASN A N 1
ATOM 1556 C CA . ASN A 1 196 ? -22.835 -1.605 19.461 1.00 92.69 196 ASN A CA 1
ATOM 1557 C C . ASN A 1 196 ? -21.304 -1.656 19.540 1.00 92.69 196 ASN A C 1
ATOM 1559 O O . ASN A 1 196 ? -20.626 -1.476 18.535 1.00 92.69 196 ASN A O 1
ATOM 1563 N N . ILE A 1 197 ? -20.778 -1.996 20.711 1.00 93.12 197 ILE A N 1
ATOM 1564 C CA . ILE A 1 197 ? -19.374 -2.331 20.938 1.00 93.12 197 ILE A CA 1
ATOM 1565 C C . ILE A 1 197 ? -19.103 -3.706 20.306 1.00 93.12 197 ILE A C 1
ATOM 1567 O O . ILE A 1 197 ? -19.830 -4.665 20.611 1.00 93.12 197 ILE A O 1
ATOM 1571 N N . PRO A 1 198 ? -18.079 -3.856 19.445 1.00 92.56 198 PRO A N 1
ATOM 1572 C CA . PRO A 1 198 ? -17.742 -5.131 18.824 1.00 92.56 198 PRO A CA 1
ATOM 1573 C C . PRO A 1 198 ? -17.560 -6.245 19.857 1.00 92.56 198 PRO A C 1
ATOM 1575 O O . PRO A 1 198 ? -16.896 -6.059 20.875 1.00 92.56 198 PRO A O 1
ATOM 1578 N N . ILE A 1 199 ? -18.123 -7.426 19.585 1.00 88.75 199 ILE A N 1
ATOM 1579 C CA . ILE A 1 199 ? -18.118 -8.545 20.542 1.00 88.75 199 ILE A CA 1
ATOM 1580 C C . ILE A 1 199 ? -16.700 -8.935 20.975 1.00 88.75 199 ILE A C 1
ATOM 1582 O O . ILE A 1 199 ? -16.466 -9.139 22.160 1.00 88.75 199 ILE A O 1
ATOM 1586 N N . ALA A 1 200 ? -15.750 -8.951 20.033 1.00 87.19 200 ALA A N 1
ATOM 1587 C CA . ALA A 1 200 ? -14.355 -9.282 20.302 1.00 87.19 200 ALA A CA 1
ATOM 1588 C C . ALA A 1 200 ? -13.669 -8.248 21.204 1.00 87.19 200 ALA A C 1
ATOM 1590 O O . ALA A 1 200 ? -12.844 -8.618 22.037 1.00 87.19 200 ALA A O 1
ATOM 1591 N N . PHE A 1 201 ? -14.020 -6.967 21.049 1.00 91.25 201 PHE A N 1
ATOM 1592 C CA . PHE A 1 201 ? -13.521 -5.903 21.910 1.00 91.25 201 PHE A CA 1
ATOM 1593 C C . PHE A 1 201 ? -14.097 -6.051 23.319 1.00 91.25 201 PHE A C 1
ATOM 1595 O O . PHE A 1 201 ? -13.351 -6.134 24.293 1.00 91.25 201 PHE A O 1
ATOM 1602 N N . PHE A 1 202 ? -15.425 -6.169 23.403 1.00 89.81 202 PHE A N 1
ATOM 1603 C CA . PHE A 1 202 ? -16.152 -6.291 24.660 1.00 89.81 202 PHE A CA 1
ATOM 1604 C C . PHE A 1 202 ? -15.647 -7.479 25.488 1.00 89.81 202 PHE A C 1
ATOM 1606 O O . PHE A 1 202 ? -15.251 -7.299 26.630 1.00 89.81 202 PHE A O 1
ATOM 1613 N N . SER A 1 203 ? -15.550 -8.675 24.897 1.00 86.81 203 SER A N 1
ATOM 1614 C CA . SER A 1 203 ? -15.124 -9.883 25.619 1.00 86.81 203 SER A CA 1
ATOM 1615 C C . SER A 1 203 ? -13.683 -9.837 26.134 1.00 86.81 203 SER A C 1
ATOM 1617 O O . SER A 1 203 ? -13.349 -10.546 27.079 1.00 86.81 203 SER A O 1
ATOM 1619 N N . ARG A 1 204 ? -12.807 -9.066 25.475 1.00 89.25 204 ARG A N 1
ATOM 1620 C CA . ARG A 1 204 ? -11.373 -9.011 25.800 1.00 89.25 204 ARG A CA 1
ATOM 1621 C C . ARG A 1 204 ? -11.017 -7.898 26.772 1.00 89.25 204 ARG A C 1
ATOM 1623 O O . ARG A 1 204 ? -10.039 -8.048 27.492 1.00 89.25 204 ARG A O 1
ATOM 1630 N N . HIS A 1 205 ? -11.753 -6.791 26.737 1.00 88.19 205 HIS A N 1
ATOM 1631 C CA . HIS A 1 205 ? -11.343 -5.552 27.400 1.00 88.19 205 HIS A CA 1
ATOM 1632 C C . HIS A 1 205 ? -12.372 -5.017 28.394 1.00 88.19 205 HIS A C 1
ATOM 1634 O O . HIS A 1 205 ? -12.050 -4.109 29.151 1.00 88.19 205 HIS A O 1
ATOM 1640 N N . ILE A 1 206 ? -13.591 -5.563 28.410 1.00 86.50 206 ILE A N 1
ATOM 1641 C CA . ILE A 1 206 ? -14.652 -5.163 29.336 1.00 86.50 206 ILE A CA 1
ATOM 1642 C C . ILE A 1 206 ? -15.008 -6.385 30.186 1.00 86.50 206 ILE A C 1
ATOM 1644 O O . ILE A 1 206 ? -15.448 -7.416 29.676 1.00 86.50 206 ILE A O 1
ATOM 1648 N N . HIS A 1 207 ? -14.766 -6.290 31.493 1.00 81.19 207 HIS A N 1
ATOM 1649 C CA . HIS A 1 207 ? -14.941 -7.393 32.438 1.00 81.19 207 HIS A CA 1
ATOM 1650 C C . HIS A 1 207 ? -15.957 -7.036 33.527 1.00 81.19 207 HIS A C 1
ATOM 1652 O O . HIS A 1 207 ? -16.085 -5.881 33.922 1.00 81.19 207 HIS A O 1
ATOM 1658 N N . GLY A 1 208 ? -16.654 -8.052 34.043 1.00 78.88 208 GLY A N 1
ATOM 1659 C CA . GLY A 1 208 ? -17.705 -7.881 35.049 1.00 78.88 208 GLY A CA 1
ATOM 1660 C C . GLY A 1 208 ? -19.066 -7.511 34.449 1.00 78.88 208 GLY A C 1
ATOM 1661 O O . GLY A 1 208 ? -19.228 -7.410 33.235 1.00 78.88 208 GLY A O 1
ATOM 1662 N N . ASN A 1 209 ? -20.076 -7.350 35.310 1.00 76.81 209 ASN A N 1
ATOM 1663 C CA . ASN A 1 209 ? -21.392 -6.882 34.880 1.00 76.81 209 ASN A CA 1
ATOM 1664 C C . ASN A 1 209 ? -21.393 -5.351 34.809 1.00 76.81 209 ASN A C 1
ATOM 1666 O O . ASN A 1 209 ? -21.603 -4.681 35.818 1.00 76.81 209 ASN A O 1
ATOM 1670 N N . THR A 1 210 ? -21.136 -4.811 33.620 1.00 78.44 210 THR A N 1
ATOM 1671 C CA . THR A 1 210 ? -21.152 -3.364 33.364 1.00 78.44 210 THR A CA 1
ATOM 1672 C C . THR A 1 210 ? -22.499 -2.854 32.851 1.00 78.44 210 THR A C 1
ATOM 1674 O O . THR A 1 210 ? -22.656 -1.654 32.633 1.00 78.44 210 THR A O 1
ATOM 1677 N N . THR A 1 211 ? -23.478 -3.746 32.663 1.00 82.00 211 THR A N 1
ATOM 1678 C CA . THR A 1 211 ? -24.794 -3.384 32.129 1.00 82.00 211 THR A CA 1
ATOM 1679 C C . THR A 1 211 ? -25.519 -2.461 33.102 1.00 82.00 211 THR A C 1
ATOM 1681 O O . THR A 1 211 ? -25.730 -2.805 34.262 1.00 82.00 211 THR A O 1
ATOM 1684 N N . GLY A 1 212 ? -25.928 -1.292 32.615 1.00 82.00 212 GLY A N 1
ATOM 1685 C CA . GLY A 1 212 ? -26.542 -0.232 33.409 1.00 82.00 212 GLY A CA 1
ATOM 1686 C C . GLY A 1 212 ? -25.545 0.780 33.983 1.00 82.00 212 GLY A C 1
ATOM 1687 O O . GLY A 1 212 ? -25.977 1.762 34.589 1.00 82.00 212 GLY A O 1
ATOM 1688 N N . ASN A 1 213 ? -24.237 0.597 33.769 1.00 89.44 213 ASN A N 1
ATOM 1689 C CA . ASN A 1 213 ? -23.234 1.573 34.187 1.00 89.44 213 ASN A CA 1
ATOM 1690 C C . ASN A 1 213 ? -23.187 2.761 33.225 1.00 89.44 213 ASN A C 1
ATOM 1692 O O . ASN A 1 213 ? -23.452 2.639 32.024 1.00 89.44 213 ASN A O 1
ATOM 1696 N N . ARG A 1 214 ? -22.813 3.920 33.770 1.00 92.38 214 ARG A N 1
ATOM 1697 C CA . ARG A 1 214 ? -22.544 5.123 32.985 1.00 92.38 214 ARG A CA 1
ATOM 1698 C C . ARG A 1 214 ? -21.085 5.144 32.557 1.00 92.38 214 ARG A C 1
ATOM 1700 O O . ARG A 1 214 ? -20.202 4.855 33.359 1.00 92.38 214 ARG A O 1
ATOM 1707 N N . TRP A 1 215 ? -20.873 5.450 31.289 1.00 94.00 215 TRP A N 1
ATOM 1708 C CA . TRP A 1 215 ? -19.575 5.550 30.649 1.00 94.00 215 TRP A CA 1
ATOM 1709 C C . TRP A 1 215 ? -19.367 6.974 30.171 1.00 94.00 215 TRP A C 1
ATOM 1711 O O . TRP A 1 215 ? -20.297 7.605 29.674 1.00 94.00 215 TRP A O 1
ATOM 1721 N N . THR A 1 216 ? -18.141 7.462 30.256 1.00 95.56 216 THR A N 1
ATOM 1722 C CA . THR A 1 216 ? -17.798 8.802 29.792 1.00 95.56 216 THR A CA 1
ATOM 1723 C C . THR A 1 216 ? -17.220 8.732 28.383 1.00 95.56 216 THR A C 1
ATOM 1725 O O . THR A 1 216 ? -16.261 8.003 28.134 1.00 95.56 216 THR A O 1
ATOM 1728 N N . LEU A 1 217 ? -17.763 9.527 27.466 1.00 94.81 217 LEU A N 1
ATOM 1729 C CA . LEU A 1 217 ? -17.178 9.809 26.161 1.00 94.81 217 LEU A CA 1
ATOM 1730 C C . LEU A 1 217 ? -16.460 11.156 26.206 1.00 94.81 217 LEU A C 1
ATOM 1732 O O . LEU A 1 217 ? -16.989 12.138 26.738 1.00 94.81 217 LEU A O 1
ATOM 1736 N N . ARG A 1 218 ? -15.266 11.206 25.623 1.00 91.25 218 ARG A N 1
ATOM 1737 C CA . ARG A 1 218 ? -14.473 12.424 25.419 1.00 91.25 218 ARG A CA 1
ATOM 1738 C C . ARG A 1 218 ? -14.088 12.539 23.954 1.00 91.25 218 ARG A C 1
ATOM 1740 O O . ARG A 1 218 ? -14.019 11.525 23.269 1.00 91.25 218 ARG A O 1
ATOM 1747 N N . SER A 1 219 ? -13.828 13.748 23.481 1.00 83.94 219 SER A N 1
ATOM 1748 C CA . SER A 1 219 ? -13.360 13.988 22.117 1.00 83.94 219 SER A CA 1
ATOM 1749 C C . SER A 1 219 ? -12.389 15.160 22.098 1.00 83.94 219 SER A C 1
ATOM 1751 O O . SER A 1 219 ? -12.517 16.070 22.908 1.00 83.94 219 SER A O 1
ATOM 1753 N N . ASP A 1 220 ? -11.469 15.179 21.136 1.00 76.19 220 ASP A N 1
ATOM 1754 C CA . ASP A 1 220 ? -10.567 16.319 20.914 1.00 76.19 220 ASP A CA 1
ATOM 1755 C C . ASP A 1 220 ? -11.308 17.557 20.372 1.00 76.19 220 ASP A C 1
ATOM 1757 O O . ASP A 1 220 ? -10.765 18.659 20.339 1.00 76.19 220 ASP A O 1
ATOM 1761 N N . ALA A 1 221 ? -12.568 17.388 19.956 1.00 64.94 221 ALA A N 1
ATOM 1762 C CA . ALA A 1 221 ? -13.429 18.453 19.456 1.00 64.94 221 ALA A CA 1
ATOM 1763 C C . ALA A 1 221 ? -13.774 19.513 20.516 1.00 64.94 221 ALA A C 1
ATOM 1765 O O . ALA A 1 221 ? -14.038 20.672 20.184 1.00 64.94 221 ALA A O 1
ATOM 1766 N N . THR A 1 222 ? -13.851 19.114 21.788 1.00 69.38 222 THR A N 1
ATOM 1767 C CA . THR A 1 222 ? -14.290 19.977 22.890 1.00 69.38 222 THR A CA 1
ATOM 1768 C C . THR A 1 222 ? -13.908 19.381 24.242 1.00 69.38 222 THR A C 1
ATOM 1770 O O . THR A 1 222 ? -13.946 18.172 24.430 1.00 69.38 222 THR A O 1
ATOM 1773 N N . ASP A 1 223 ? -13.651 20.246 25.226 1.00 75.81 223 ASP A N 1
ATOM 1774 C CA . ASP A 1 223 ? -13.439 19.845 26.625 1.00 75.81 223 ASP A CA 1
ATOM 1775 C C . ASP A 1 223 ? -14.704 19.276 27.299 1.00 75.81 223 ASP A C 1
ATOM 1777 O O . ASP A 1 223 ? -14.663 18.798 28.438 1.00 75.81 223 ASP A O 1
ATOM 1781 N N . LYS A 1 224 ? -15.860 19.343 26.624 1.00 81.69 224 LYS A N 1
ATOM 1782 C CA . LYS A 1 224 ? -17.093 18.727 27.106 1.00 81.69 224 LYS A CA 1
ATOM 1783 C C . LYS A 1 224 ? -16.944 17.204 27.120 1.00 81.69 224 LYS A C 1
ATOM 1785 O O . LYS A 1 224 ? -16.377 16.596 26.221 1.00 81.69 224 LYS A O 1
ATOM 1790 N N . THR A 1 225 ? -17.524 16.584 28.140 1.00 90.62 225 THR A N 1
ATOM 1791 C CA . THR A 1 225 ? -17.657 15.129 28.230 1.00 90.62 225 THR A CA 1
ATOM 1792 C C . THR A 1 225 ? -19.131 14.738 28.181 1.00 90.62 225 THR A C 1
ATOM 1794 O O . THR A 1 225 ? -20.007 15.528 28.553 1.00 90.62 225 THR A O 1
ATOM 1797 N N . TRP A 1 226 ? -19.416 13.536 27.682 1.00 92.38 226 TRP A N 1
ATOM 1798 C CA . TRP A 1 226 ? -20.775 13.007 27.570 1.00 92.38 226 TRP A CA 1
ATOM 1799 C C . TRP A 1 226 ? -20.891 11.716 28.358 1.00 92.38 226 TRP A C 1
ATOM 1801 O O . TRP A 1 226 ? -20.070 10.821 28.210 1.00 92.38 226 TRP A O 1
ATOM 1811 N N . GLU A 1 227 ? -21.939 11.604 29.159 1.00 96.12 227 GLU A N 1
ATOM 1812 C CA . GLU A 1 227 ? -22.254 10.376 29.878 1.00 96.12 227 GLU A CA 1
ATOM 1813 C C . GLU A 1 227 ? -23.197 9.530 29.029 1.00 96.12 227 GLU A C 1
ATOM 1815 O O . GLU A 1 227 ? -24.267 10.004 28.643 1.00 96.12 227 GLU A O 1
ATOM 1820 N N . VAL A 1 228 ? -22.817 8.284 28.760 1.00 95.00 228 VAL A N 1
ATOM 1821 C CA . VAL A 1 228 ? -23.624 7.317 28.019 1.00 95.00 228 VAL A CA 1
ATOM 1822 C C . VAL A 1 228 ? -23.946 6.093 28.861 1.00 95.00 228 VAL A C 1
ATOM 1824 O O . VAL A 1 228 ? -23.112 5.604 29.619 1.00 95.00 228 VAL A O 1
ATOM 1827 N N . LEU A 1 229 ? -25.165 5.573 28.737 1.00 93.62 229 LEU A N 1
ATOM 1828 C CA . LEU A 1 229 ? -25.541 4.321 29.385 1.00 93.62 229 LEU A CA 1
ATOM 1829 C C . LEU A 1 229 ? -25.055 3.133 28.552 1.00 93.62 229 LEU A C 1
ATOM 1831 O O . LEU A 1 229 ? -25.282 3.083 27.343 1.00 93.62 229 LEU A O 1
ATOM 1835 N N . GLN A 1 230 ? -24.420 2.170 29.209 1.00 90.38 230 GLN A N 1
ATOM 1836 C CA . GLN A 1 230 ? -23.984 0.928 28.587 1.00 90.38 230 GLN A CA 1
ATOM 1837 C C . GLN A 1 230 ? -24.998 -0.182 28.904 1.00 90.38 230 GLN A C 1
ATOM 1839 O O . GLN A 1 230 ? -25.087 -0.644 30.037 1.00 90.38 230 GLN A O 1
ATOM 1844 N N . GLU A 1 231 ? -25.785 -0.603 27.914 1.00 88.81 231 GLU A N 1
ATOM 1845 C CA . GLU A 1 231 ? -26.769 -1.690 28.016 1.00 88.81 231 GLU A CA 1
ATOM 1846 C C . GLU A 1 231 ? -26.252 -2.918 27.239 1.00 88.81 231 GLU A C 1
ATOM 1848 O O . GLU A 1 231 ? -26.184 -2.901 26.010 1.00 88.81 231 GLU A O 1
ATOM 1853 N N . GLU A 1 232 ? -25.838 -3.980 27.941 1.00 88.00 232 GLU A N 1
ATOM 1854 C CA . GLU A 1 232 ? -25.206 -5.197 27.392 1.00 88.00 232 GLU A CA 1
ATOM 1855 C C . GLU A 1 232 ? -23.906 -4.969 26.617 1.00 88.00 232 GLU A C 1
ATOM 1857 O O . GLU A 1 232 ? -22.832 -5.068 27.191 1.00 88.00 232 GLU A O 1
ATOM 1862 N N . ARG A 1 233 ? -23.971 -4.644 25.322 1.00 91.50 233 ARG A N 1
ATOM 1863 C CA . ARG A 1 233 ? -22.826 -4.206 24.499 1.00 91.50 233 ARG A CA 1
ATOM 1864 C C . ARG A 1 233 ? -23.132 -2.916 23.753 1.00 91.50 233 ARG A C 1
ATOM 1866 O O . ARG A 1 233 ? -22.412 -2.567 22.825 1.00 91.50 233 ARG A O 1
ATOM 1873 N N . ARG A 1 234 ? -24.225 -2.237 24.082 1.00 92.94 234 ARG A N 1
ATOM 1874 C CA . ARG A 1 234 ? -24.717 -1.080 23.346 1.00 92.94 234 ARG A CA 1
ATOM 1875 C C . ARG A 1 234 ? -24.545 0.177 24.186 1.00 92.94 234 ARG A C 1
ATOM 1877 O O . ARG A 1 234 ? -24.916 0.190 25.352 1.00 92.94 234 ARG A O 1
ATOM 1884 N N . LEU A 1 235 ? -23.985 1.223 23.594 1.00 93.50 235 LEU A N 1
ATOM 1885 C CA . LEU A 1 235 ? -24.006 2.572 24.145 1.00 93.50 235 LEU A CA 1
ATOM 1886 C C . LEU A 1 235 ? -25.333 3.204 23.725 1.00 93.50 235 LEU A C 1
ATOM 1888 O O . LEU A 1 235 ? -25.606 3.294 22.525 1.00 93.50 235 LEU A O 1
ATOM 1892 N N . THR A 1 236 ? -26.182 3.567 24.683 1.00 93.62 236 THR A N 1
ATOM 1893 C CA . THR A 1 236 ? -27.533 4.084 24.425 1.00 93.62 236 THR A CA 1
ATOM 1894 C C . THR A 1 236 ? -27.698 5.499 24.964 1.00 93.62 236 THR A C 1
ATOM 1896 O O . THR A 1 236 ? -27.129 6.426 24.408 1.00 93.62 236 THR A O 1
ATOM 1899 N N . ARG A 1 237 ? -28.505 5.716 26.000 1.00 91.00 237 ARG A N 1
ATOM 1900 C CA . ARG A 1 237 ? -28.902 7.044 26.512 1.00 91.00 237 ARG A CA 1
ATOM 1901 C C . ARG A 1 237 ? -27.677 7.954 26.683 1.00 91.00 237 ARG A C 1
ATOM 1903 O O . ARG A 1 237 ? -26.757 7.527 27.367 1.00 91.00 237 ARG A O 1
ATOM 1910 N N . GLY A 1 238 ? -27.655 9.147 26.081 1.00 91.50 238 GLY A N 1
ATOM 1911 C CA . GLY A 1 238 ? -26.479 10.034 26.028 1.00 91.50 238 GLY A CA 1
ATOM 1912 C C . GLY A 1 238 ? -25.703 9.983 24.701 1.00 91.50 238 GLY A C 1
ATOM 1913 O O . GLY A 1 238 ? -25.015 10.936 24.331 1.00 91.50 238 GLY A O 1
ATOM 1914 N N . TRP A 1 239 ? -25.809 8.874 23.960 1.00 94.81 239 TRP A N 1
ATOM 1915 C CA . TRP A 1 239 ? -25.156 8.693 22.662 1.00 94.81 239 TRP A CA 1
ATOM 1916 C C . TRP A 1 239 ? -25.723 9.635 21.603 1.00 94.81 239 TRP A C 1
ATOM 1918 O O . TRP A 1 239 ? -24.973 10.193 20.807 1.00 94.81 239 TRP A O 1
ATOM 1928 N N . LYS A 1 240 ? -27.042 9.845 21.603 1.00 92.44 240 LYS A N 1
ATOM 1929 C CA . LYS A 1 240 ? -27.692 10.734 20.639 1.00 92.44 240 LYS A CA 1
ATOM 1930 C C . LYS A 1 240 ? -27.161 12.161 20.784 1.00 92.44 240 LYS A C 1
ATOM 1932 O O . LYS A 1 240 ? -26.781 12.782 19.799 1.00 92.44 240 LYS A O 1
ATOM 1937 N N . GLU A 1 241 ? -27.040 12.632 22.015 1.00 90.56 241 GLU A N 1
ATOM 1938 C CA . GLU A 1 241 ? -26.513 13.945 22.369 1.00 90.56 241 GLU A CA 1
ATOM 1939 C C . GLU A 1 241 ? -25.037 14.092 21.973 1.00 90.56 241 GLU A C 1
ATOM 1941 O O . GLU A 1 241 ? -24.617 15.165 21.541 1.00 90.56 241 GLU A O 1
ATOM 1946 N N . PHE A 1 242 ? -24.248 13.016 22.088 1.00 92.50 242 PHE A N 1
ATOM 1947 C CA . PHE A 1 242 ? -22.892 12.970 21.541 1.00 92.50 242 PHE A CA 1
ATOM 1948 C C . PHE A 1 242 ? -22.916 13.102 20.013 1.00 92.50 242 PHE A C 1
ATOM 1950 O O . PHE A 1 242 ? -22.188 13.924 19.463 1.00 92.50 242 PHE A O 1
ATOM 1957 N N . THR A 1 243 ? -23.771 12.346 19.321 1.00 90.75 243 THR A N 1
ATOM 1958 C CA . THR A 1 243 ? -23.826 12.351 17.851 1.00 90.75 243 THR A CA 1
ATOM 1959 C C . THR A 1 243 ? -24.283 13.687 17.273 1.00 90.75 243 THR A C 1
ATOM 1961 O O . THR A 1 243 ? -23.714 14.145 16.289 1.00 90.75 243 THR A O 1
ATOM 1964 N N . GLU A 1 244 ? -25.259 14.340 17.908 1.00 86.31 244 GLU A N 1
ATOM 1965 C CA . GLU A 1 244 ? -25.763 15.655 17.503 1.00 86.31 244 GLU A CA 1
ATOM 1966 C C . GLU A 1 244 ? -24.723 16.750 17.753 1.00 86.31 244 GLU A C 1
ATOM 1968 O O . GLU A 1 244 ? -24.536 17.624 16.911 1.00 86.31 244 GLU A O 1
ATOM 1973 N N . ALA A 1 245 ? -23.995 16.682 18.874 1.00 81.50 245 ALA A N 1
ATOM 1974 C CA . ALA A 1 245 ? -22.944 17.650 19.184 1.00 81.50 245 ALA A CA 1
ATOM 1975 C C . ALA A 1 245 ? -21.768 17.606 18.194 1.00 81.50 245 ALA A C 1
ATOM 1977 O O . ALA A 1 245 ? -21.086 18.616 18.030 1.00 81.50 245 ALA A O 1
ATOM 1978 N N . HIS A 1 246 ? -21.545 16.462 17.542 1.00 81.44 246 HIS A N 1
ATOM 1979 C CA . HIS A 1 246 ? -20.473 16.269 16.565 1.00 81.44 246 HIS A CA 1
ATOM 1980 C C . HIS A 1 246 ? -20.967 16.241 15.108 1.00 81.44 246 HIS A C 1
ATOM 1982 O O . HIS A 1 246 ? -20.179 15.935 14.220 1.00 81.44 246 HIS A O 1
ATOM 1988 N N . ASP A 1 247 ? -22.248 16.547 14.857 1.00 83.69 247 ASP A N 1
ATOM 1989 C CA . ASP A 1 247 ? -22.876 16.500 13.523 1.00 83.69 247 ASP A CA 1
ATOM 1990 C C . ASP A 1 247 ? -22.592 15.191 12.757 1.00 83.69 247 ASP A C 1
ATOM 1992 O O . ASP A 1 247 ? -22.306 15.196 11.559 1.00 83.69 247 ASP A O 1
ATOM 1996 N N . LEU A 1 248 ? -22.637 14.053 13.463 1.00 86.50 248 LEU A N 1
ATOM 1997 C CA . LEU A 1 248 ? -22.322 12.752 12.869 1.00 86.50 248 LEU A CA 1
ATOM 1998 C C . LEU A 1 248 ? -23.397 12.321 11.870 1.00 86.50 248 LEU A C 1
ATOM 2000 O O . LEU A 1 248 ? -24.598 12.522 12.083 1.00 86.50 248 LEU A O 1
ATOM 2004 N N . ARG A 1 249 ? -22.972 11.658 10.795 1.00 86.94 249 ARG A N 1
ATOM 2005 C CA . ARG A 1 249 ? -23.810 11.251 9.661 1.00 86.94 249 ARG A CA 1
ATOM 2006 C C . ARG A 1 249 ? -23.633 9.774 9.337 1.00 86.94 249 ARG A C 1
ATOM 2008 O O . ARG A 1 249 ? -22.673 9.115 9.727 1.00 86.94 249 ARG A O 1
ATOM 2015 N N . VAL A 1 250 ? -24.595 9.237 8.589 1.00 87.88 250 VAL A N 1
ATOM 2016 C CA . VAL A 1 250 ? -24.457 7.894 8.012 1.00 87.88 250 VAL A CA 1
ATOM 2017 C C . VAL A 1 250 ? -23.255 7.894 7.066 1.00 87.88 250 VAL A C 1
ATOM 2019 O O . VAL A 1 250 ? -23.169 8.750 6.189 1.00 87.88 250 VAL A O 1
ATOM 2022 N N . GLY A 1 251 ? -22.363 6.920 7.234 1.00 82.00 251 GLY A N 1
ATOM 2023 C CA . GLY A 1 251 ? -21.113 6.805 6.481 1.00 82.00 251 GLY A CA 1
ATOM 2024 C C . GLY A 1 251 ? -19.878 7.332 7.214 1.00 82.00 251 GLY A C 1
ATOM 2025 O O . GLY A 1 251 ? -18.773 6.962 6.827 1.00 82.00 251 GLY A O 1
ATOM 2026 N N . ASP A 1 252 ? -20.043 8.110 8.286 1.00 86.31 252 ASP A N 1
ATOM 2027 C CA . ASP A 1 252 ? -18.916 8.537 9.118 1.00 86.31 252 ASP A CA 1
ATOM 2028 C C . ASP A 1 252 ? -18.286 7.342 9.841 1.00 86.31 252 ASP A C 1
ATOM 2030 O O . ASP A 1 252 ? -18.935 6.324 10.118 1.00 86.31 252 ASP A O 1
ATOM 2034 N N . ILE A 1 253 ? -17.006 7.472 10.175 1.00 89.75 253 ILE A N 1
ATOM 2035 C CA . ILE A 1 253 ? -16.239 6.464 10.904 1.00 89.75 253 ILE A CA 1
ATOM 2036 C C . ILE A 1 253 ? -15.871 7.037 12.263 1.00 89.75 253 ILE A C 1
ATOM 2038 O O . ILE A 1 253 ? -15.294 8.114 12.361 1.00 89.75 253 ILE A O 1
ATOM 2042 N N . VAL A 1 254 ? -16.166 6.296 13.327 1.00 92.19 254 VAL A N 1
ATOM 2043 C CA . VAL A 1 254 ? -15.843 6.721 14.691 1.00 92.19 254 VAL A CA 1
ATOM 2044 C C . VAL A 1 254 ? -14.865 5.738 15.315 1.00 92.19 254 VAL A C 1
ATOM 2046 O O . VAL A 1 254 ? -15.126 4.533 15.328 1.00 92.19 254 VAL A O 1
ATOM 2049 N N . ILE A 1 255 ? -13.746 6.237 15.837 1.00 91.50 255 ILE A N 1
ATOM 2050 C CA . ILE A 1 255 ? -12.749 5.438 16.561 1.00 91.50 255 ILE A CA 1
ATOM 2051 C C . ILE A 1 255 ? -12.949 5.628 18.063 1.00 91.50 255 ILE A C 1
ATOM 2053 O O . ILE A 1 255 ? -13.001 6.758 18.536 1.00 91.50 255 ILE A O 1
ATOM 2057 N N . PHE A 1 256 ? -13.023 4.525 18.805 1.00 94.06 256 PHE A N 1
ATOM 2058 C CA . PHE A 1 256 ? -13.134 4.477 20.261 1.00 94.06 256 PHE A CA 1
ATOM 2059 C C . PHE A 1 256 ? -11.844 3.931 20.856 1.00 94.06 256 PHE A C 1
ATOM 2061 O O . PHE A 1 256 ? -11.445 2.817 20.518 1.00 94.06 256 PHE A O 1
ATOM 2068 N N . LYS A 1 257 ? -11.226 4.673 21.773 1.00 92.12 257 LYS A N 1
ATOM 2069 C CA . LYS A 1 257 ? -10.046 4.267 22.549 1.00 92.12 257 LYS A CA 1
ATOM 2070 C C . LYS A 1 257 ? -10.410 4.194 24.027 1.00 92.12 257 LYS A C 1
ATOM 2072 O O . LYS A 1 257 ? -10.952 5.150 24.570 1.00 92.12 257 LYS A O 1
ATOM 2077 N N . LEU A 1 258 ? -10.147 3.064 24.674 1.00 91.00 258 LEU A N 1
ATOM 2078 C CA . LEU A 1 258 ? -10.434 2.855 26.092 1.00 91.00 258 LEU A CA 1
ATOM 2079 C C . LEU A 1 258 ? -9.305 3.451 26.946 1.00 91.00 258 LEU A C 1
ATOM 2081 O O . LEU A 1 258 ? -8.205 2.900 26.992 1.00 91.00 258 LEU A O 1
ATOM 2085 N N . GLU A 1 259 ? -9.577 4.569 27.620 1.00 86.06 259 GLU A N 1
ATOM 2086 C CA . GLU A 1 259 ? -8.587 5.313 28.422 1.00 86.06 259 GLU A CA 1
ATOM 2087 C C . GLU A 1 259 ? -8.666 5.022 29.933 1.00 86.06 259 GLU A C 1
ATOM 2089 O O . GLU A 1 259 ? -7.832 5.487 30.708 1.00 86.06 259 GLU A O 1
ATOM 2094 N N . GLY A 1 260 ? -9.646 4.227 30.361 1.00 79.25 260 GLY A N 1
ATOM 2095 C CA . GLY A 1 260 ? -9.868 3.806 31.746 1.00 79.25 260 GLY A CA 1
ATOM 2096 C C . GLY A 1 260 ? -10.981 2.759 31.814 1.00 79.25 260 GLY A C 1
ATOM 2097 O O . GLY A 1 260 ? -11.452 2.309 30.776 1.00 79.25 260 GLY A O 1
ATOM 2098 N N . GLU A 1 261 ? -11.439 2.377 33.010 1.00 79.38 261 GLU A N 1
ATOM 2099 C CA . GLU A 1 261 ? -12.442 1.300 33.142 1.00 79.38 261 GLU A CA 1
ATOM 2100 C C . GLU A 1 261 ? -13.782 1.606 32.449 1.00 79.38 261 GLU A C 1
ATOM 2102 O O . GLU A 1 261 ? -14.438 0.688 31.966 1.00 79.38 261 GLU A O 1
ATOM 2107 N N . MET A 1 262 ? -14.191 2.878 32.379 1.00 87.56 262 MET A N 1
ATOM 2108 C CA . MET A 1 262 ? -15.478 3.298 31.796 1.00 87.56 262 MET A CA 1
ATOM 2109 C C . MET A 1 262 ? -15.358 4.613 31.015 1.00 87.56 262 MET A C 1
ATOM 2111 O O . MET A 1 262 ? -16.279 5.428 31.004 1.00 87.56 262 MET A O 1
ATOM 2115 N N . VAL A 1 263 ? -14.200 4.854 30.393 1.00 92.69 263 VAL A N 1
ATOM 2116 C CA . VAL A 1 263 ? -13.937 6.084 29.630 1.00 92.69 263 VAL A CA 1
ATOM 2117 C C . VAL A 1 263 ? -13.480 5.735 28.224 1.00 92.69 263 VAL A C 1
ATOM 2119 O O . VAL A 1 263 ? -12.452 5.079 28.049 1.00 92.69 263 VAL A O 1
ATOM 2122 N N . PHE A 1 264 ? -14.223 6.215 27.230 1.00 94.44 264 PHE A N 1
ATOM 2123 C CA . PHE A 1 264 ? -13.798 6.200 25.838 1.00 94.44 264 PHE A CA 1
ATOM 2124 C C . PHE A 1 264 ? -13.379 7.596 25.382 1.00 94.44 264 PHE A C 1
ATOM 2126 O O . PHE A 1 264 ? -14.143 8.556 25.488 1.00 94.44 264 PHE A O 1
ATOM 2133 N N . HIS A 1 265 ? -12.194 7.684 24.791 1.00 91.81 265 HIS A N 1
ATOM 2134 C CA . HIS A 1 265 ? -11.842 8.768 23.883 1.00 91.81 265 HIS A CA 1
ATOM 2135 C C . HIS A 1 265 ? -12.348 8.433 22.481 1.00 91.81 265 HIS A C 1
ATOM 2137 O O . HIS A 1 265 ? -12.214 7.298 22.016 1.00 91.81 265 HIS A O 1
ATOM 2143 N N . VAL A 1 266 ? -13.002 9.401 21.845 1.00 92.75 266 VAL A N 1
ATOM 2144 C CA . VAL A 1 266 ? -13.761 9.222 20.613 1.00 92.75 266 VAL A CA 1
ATOM 2145 C C . VAL A 1 266 ? -13.277 10.211 19.554 1.00 92.75 266 VAL A C 1
ATOM 2147 O O . VAL A 1 266 ? -13.391 11.429 19.723 1.00 92.75 266 VAL A O 1
ATOM 2150 N N . SER A 1 267 ? -12.789 9.673 18.436 1.00 91.06 267 SER A N 1
ATOM 2151 C CA . SER A 1 267 ? -12.299 10.434 17.278 1.00 91.06 267 SER A CA 1
ATOM 2152 C C . SER A 1 267 ? -13.221 10.221 16.069 1.00 91.06 267 SER A C 1
ATOM 2154 O O . SER A 1 267 ? -13.232 9.117 15.511 1.00 91.06 267 SER A O 1
ATOM 2156 N N . PRO A 1 268 ? -14.026 11.228 15.680 1.00 83.62 268 PRO A N 1
ATOM 2157 C CA . PRO A 1 268 ? -14.903 11.143 14.514 1.00 83.62 268 PRO A CA 1
ATOM 2158 C C . PRO A 1 268 ? -14.218 11.553 13.204 1.00 83.62 268 PRO A C 1
ATOM 2160 O O . PRO A 1 268 ? -13.586 12.607 13.122 1.00 83.62 268 PRO A O 1
ATOM 2163 N N . PHE A 1 269 ? -14.435 10.758 12.161 1.00 82.81 269 PHE A N 1
ATOM 2164 C CA . PHE A 1 269 ? -13.954 10.977 10.801 1.00 82.81 269 PHE A CA 1
ATOM 2165 C C . PHE A 1 269 ? -15.140 11.025 9.840 1.00 82.81 269 PHE A C 1
ATOM 2167 O O . PHE A 1 269 ? -16.048 10.195 9.922 1.00 82.81 269 PHE A O 1
ATOM 2174 N N . GLY A 1 270 ? -15.112 11.978 8.911 1.00 73.56 270 GLY A N 1
ATOM 2175 C CA . GLY A 1 270 ? -16.133 12.103 7.876 1.00 73.56 270 GLY A CA 1
ATOM 2176 C C . GLY A 1 270 ? -16.084 10.953 6.858 1.00 73.56 270 GLY A C 1
ATOM 2177 O O . GLY A 1 270 ? -15.192 10.100 6.911 1.00 73.56 270 GLY A O 1
ATOM 2178 N N . PRO A 1 271 ? -16.974 10.955 5.852 1.00 69.56 271 PRO A N 1
ATOM 2179 C CA . PRO A 1 271 ? -17.070 9.875 4.865 1.00 69.56 271 PRO A CA 1
ATOM 2180 C C . PRO A 1 271 ? -15.841 9.778 3.942 1.00 69.56 271 PRO A C 1
ATOM 2182 O O . PRO A 1 271 ? -15.662 8.779 3.252 1.00 69.56 271 PRO A O 1
ATOM 2185 N N . SER A 1 272 ? -14.976 10.798 3.933 1.00 67.44 272 SER A N 1
ATOM 2186 C CA . SER A 1 272 ? -13.668 10.789 3.265 1.00 67.44 272 SER A CA 1
ATOM 2187 C C . SER A 1 272 ? -12.542 10.179 4.112 1.00 67.44 272 SER A C 1
ATOM 2189 O O . SER A 1 272 ? -11.389 10.191 3.682 1.00 67.44 272 SER A O 1
ATOM 2191 N N . CYS A 1 273 ? -12.848 9.683 5.317 1.00 66.56 273 CYS A N 1
ATOM 2192 C CA . CYS A 1 273 ? -11.885 9.220 6.322 1.00 66.56 273 CYS A CA 1
ATOM 2193 C C . CYS A 1 273 ? -10.929 10.316 6.834 1.00 66.56 273 CYS A C 1
ATOM 2195 O O . CYS A 1 273 ? -9.871 10.007 7.380 1.00 66.56 273 CYS A O 1
ATOM 2197 N N . CYS A 1 274 ? -11.278 11.591 6.659 1.00 62.78 274 CYS A N 1
ATOM 2198 C CA . CYS A 1 274 ? -10.564 12.719 7.260 1.00 62.78 274 CYS A CA 1
ATOM 2199 C C . CYS A 1 274 ? -11.223 13.128 8.582 1.00 62.78 274 CYS A C 1
ATOM 2201 O O . CYS A 1 274 ? -12.440 12.996 8.720 1.00 62.78 274 CYS A O 1
ATOM 2203 N N . ASP A 1 275 ? -10.432 13.649 9.525 1.00 65.12 275 ASP A N 1
ATOM 2204 C CA . ASP A 1 275 ? -10.949 14.194 10.786 1.00 65.12 275 ASP A CA 1
ATOM 2205 C C . ASP A 1 275 ? -12.037 15.240 10.522 1.00 65.12 275 ASP A C 1
ATOM 2207 O O . ASP A 1 275 ? -11.878 16.130 9.674 1.00 65.12 275 ASP A O 1
ATOM 2211 N N . ILE A 1 276 ? -13.140 15.156 11.266 1.00 66.31 276 ILE A N 1
ATOM 2212 C CA . ILE A 1 276 ? -14.170 16.195 11.230 1.00 66.31 276 ILE A CA 1
ATOM 2213 C C . ILE A 1 276 ? -13.604 17.441 11.920 1.00 66.31 276 ILE A C 1
ATOM 2215 O O . ILE A 1 276 ? -13.250 17.410 13.097 1.00 66.31 276 ILE A O 1
ATOM 2219 N N . GLN A 1 277 ? -13.507 18.553 11.189 1.00 59.38 277 GLN A N 1
ATOM 2220 C CA . GLN A 1 277 ? -13.039 19.821 11.748 1.00 59.38 277 GLN A CA 1
ATOM 2221 C C . GLN A 1 277 ? -14.198 20.605 12.372 1.00 59.38 277 GLN A C 1
ATOM 2223 O O . GLN A 1 277 ? -15.121 21.027 11.674 1.00 59.38 277 GLN A O 1
ATOM 2228 N N . TYR A 1 278 ? -14.117 20.861 13.678 1.00 56.88 278 TYR A N 1
ATOM 2229 C CA . TYR A 1 278 ? -15.105 21.647 14.422 1.00 56.88 278 TYR A CA 1
ATOM 2230 C C . TYR A 1 278 ? -14.687 23.120 14.488 1.00 56.88 278 TYR A C 1
ATOM 2232 O O . TYR A 1 278 ? -13.559 23.451 14.855 1.00 56.88 278 TYR A O 1
ATOM 2240 N N . THR A 1 279 ? -15.591 24.040 14.150 1.00 43.03 279 THR A N 1
ATOM 2241 C CA . THR A 1 279 ? -15.357 25.476 14.363 1.00 43.03 279 THR A CA 1
ATOM 2242 C C . THR A 1 279 ? -15.676 25.849 15.807 1.00 43.03 279 THR A C 1
ATOM 2244 O O . THR A 1 279 ? -16.785 25.600 16.272 1.00 43.03 279 THR A O 1
ATOM 2247 N N . SER A 1 280 ? -14.729 26.481 16.504 1.00 39.78 280 SER A N 1
ATOM 2248 C CA . SER A 1 280 ? -14.935 26.958 17.877 1.00 39.78 280 SER A CA 1
ATOM 2249 C C . SER A 1 280 ? -16.061 28.018 17.941 1.00 39.78 280 SER A C 1
ATOM 2251 O O . SER A 1 280 ? -16.125 28.861 17.042 1.00 39.78 280 SER A O 1
ATOM 2253 N N . PRO A 1 281 ? -16.934 28.043 18.973 1.00 38.84 281 PRO A N 1
ATOM 2254 C CA . PRO A 1 281 ? -18.122 28.914 19.007 1.00 38.84 281 PRO A CA 1
ATOM 2255 C C . PRO A 1 281 ? -17.846 30.421 19.163 1.00 38.84 281 PRO A C 1
ATOM 2257 O O . PRO A 1 281 ? -18.772 31.222 19.072 1.00 38.84 281 PRO A O 1
ATOM 2260 N N . ASN A 1 282 ? -16.600 30.834 19.414 1.00 38.38 282 ASN A N 1
ATOM 2261 C CA . ASN A 1 282 ? -16.270 32.199 19.839 1.00 38.38 282 ASN A CA 1
ATOM 2262 C C . ASN A 1 282 ? -15.695 33.086 18.724 1.00 38.38 282 ASN A C 1
ATOM 2264 O O . ASN A 1 282 ? -14.683 33.756 18.925 1.00 38.38 282 ASN A O 1
ATOM 2268 N N . VAL A 1 283 ? -16.349 33.146 17.561 1.00 33.00 283 VAL A N 1
ATOM 2269 C CA . VAL A 1 283 ? -16.073 34.216 16.587 1.00 33.00 283 VAL A CA 1
ATOM 2270 C C . VAL A 1 283 ? -17.358 35.014 16.353 1.00 33.00 283 VAL A C 1
ATOM 2272 O O . VAL A 1 283 ? -18.335 34.448 15.862 1.00 33.00 283 VAL A O 1
ATOM 2275 N N . PRO A 1 284 ? -17.409 36.306 16.733 1.00 30.39 284 PRO A N 1
ATOM 2276 C CA . PRO A 1 284 ? -18.610 37.116 16.582 1.00 30.39 284 PRO A CA 1
ATOM 2277 C C . PRO A 1 284 ? -18.998 37.258 15.106 1.00 30.39 284 PRO A C 1
ATOM 2279 O O . PRO A 1 284 ? -18.153 37.447 14.231 1.00 30.39 284 PRO A O 1
ATOM 2282 N N . ALA A 1 285 ? -20.307 37.220 14.846 1.00 34.44 285 ALA A N 1
ATOM 2283 C CA . ALA A 1 285 ? -20.933 37.255 13.521 1.00 34.44 285 ALA A CA 1
ATOM 2284 C C . ALA A 1 285 ? -20.738 38.572 12.729 1.00 34.44 285 ALA A C 1
ATOM 2286 O O . ALA A 1 285 ? -21.392 38.779 11.711 1.00 34.44 285 ALA A O 1
ATOM 2287 N N . SER A 1 286 ? -19.845 39.463 13.169 1.00 34.03 286 SER A N 1
ATOM 2288 C CA . SER A 1 286 ? -19.484 40.716 12.495 1.00 34.03 286 SER A CA 1
ATOM 2289 C C . SER A 1 286 ? -18.155 40.654 11.728 1.00 34.03 286 SER A C 1
ATOM 2291 O O . SER A 1 286 ? -17.749 41.655 11.145 1.00 34.03 286 SER A O 1
ATOM 2293 N N . ALA A 1 287 ? -17.497 39.494 11.659 1.00 30.88 287 ALA A N 1
ATOM 2294 C CA . ALA A 1 287 ? -16.315 39.276 10.823 1.00 30.88 287 ALA A CA 1
ATOM 2295 C C . ALA A 1 287 ? -16.682 38.683 9.446 1.00 30.88 287 ALA A C 1
ATOM 2297 O O . ALA A 1 287 ? -16.119 37.679 9.024 1.00 30.88 287 ALA A O 1
ATOM 2298 N N . TYR A 1 288 ? -17.647 39.278 8.741 1.00 35.06 288 TYR A N 1
ATOM 2299 C CA . TYR A 1 288 ? -17.842 38.993 7.317 1.00 35.06 288 TYR A CA 1
ATOM 2300 C C . TYR A 1 288 ? -16.998 39.977 6.511 1.00 35.06 288 TYR A C 1
ATOM 2302 O O . TYR A 1 288 ? -17.385 41.122 6.295 1.00 35.06 288 TYR A O 1
ATOM 2310 N N . SER A 1 289 ? -15.820 39.525 6.091 1.00 38.09 289 SER A N 1
ATOM 2311 C CA . SER A 1 289 ? -14.940 40.256 5.184 1.00 38.09 289 SER A CA 1
ATOM 2312 C C . SER A 1 289 ? -14.368 39.275 4.158 1.00 38.09 289 SER A C 1
ATOM 2314 O O . SER A 1 289 ? -13.360 38.634 4.412 1.00 38.09 289 SER A O 1
ATOM 2316 N N . TRP A 1 290 ? -15.036 39.189 3.003 1.00 38.94 290 TRP A N 1
ATOM 2317 C CA . TRP A 1 290 ? -14.499 38.737 1.705 1.00 38.94 290 TRP A CA 1
ATOM 2318 C C . TRP A 1 290 ? -14.016 37.277 1.511 1.00 38.94 290 TRP A C 1
ATOM 2320 O O . TRP A 1 290 ? -13.288 37.024 0.559 1.00 38.94 290 TRP A O 1
ATOM 2330 N N . ASP A 1 291 ? -14.501 36.296 2.278 1.00 48.59 291 ASP A N 1
ATOM 2331 C CA . ASP A 1 291 ? -14.070 34.879 2.161 1.00 48.59 291 ASP A CA 1
ATOM 2332 C C . ASP A 1 291 ? -14.874 33.988 1.170 1.00 48.59 291 ASP A C 1
ATOM 2334 O O . ASP A 1 291 ? -14.744 32.764 1.195 1.00 48.59 291 ASP A O 1
ATOM 2338 N N . TYR A 1 292 ? -15.720 34.552 0.294 1.00 53.34 292 TYR A N 1
ATOM 2339 C CA . TYR A 1 292 ? -16.665 33.763 -0.536 1.00 53.34 292 TYR A CA 1
ATOM 2340 C C . TYR A 1 292 ? -16.486 33.883 -2.053 1.00 53.34 292 TYR A C 1
ATOM 2342 O O . TYR A 1 292 ? -17.290 33.332 -2.798 1.00 53.34 292 TYR A O 1
ATOM 2350 N N . ASN A 1 293 ? -15.448 34.580 -2.519 1.00 53.56 293 ASN A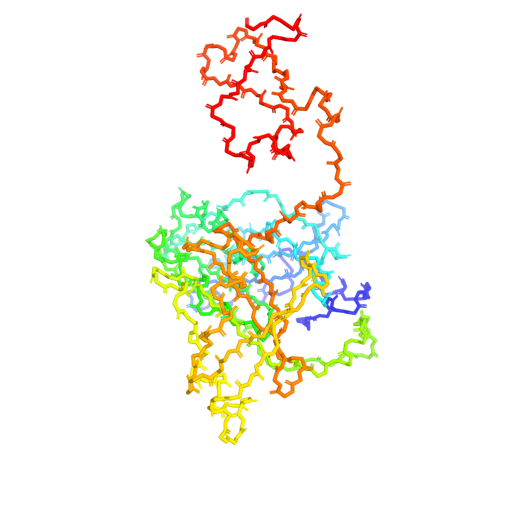 N 1
ATOM 2351 C CA . ASN A 1 293 ? -15.185 34.765 -3.945 1.00 53.56 293 ASN A CA 1
ATOM 2352 C C . ASN A 1 293 ? -13.796 34.227 -4.281 1.00 53.56 293 ASN A C 1
ATOM 2354 O O . ASN A 1 293 ? -12.817 34.610 -3.641 1.00 53.56 293 ASN A O 1
ATOM 2358 N N . PHE A 1 294 ? -13.694 33.397 -5.314 1.00 57.59 294 PHE A N 1
ATOM 2359 C CA . PHE A 1 294 ? -12.415 33.025 -5.912 1.00 57.59 294 PHE A CA 1
ATOM 2360 C C . PHE A 1 294 ? -12.355 33.569 -7.334 1.00 57.59 294 PHE A C 1
ATOM 2362 O O . PHE A 1 294 ? -13.315 33.488 -8.097 1.00 57.59 294 PHE A O 1
ATOM 2369 N N . ARG A 1 295 ? -11.213 34.170 -7.665 1.00 54.44 295 ARG A N 1
ATOM 2370 C CA . ARG A 1 295 ? -10.936 34.690 -9.001 1.00 54.44 295 ARG A CA 1
ATOM 2371 C C . ARG A 1 295 ? -10.287 33.580 -9.805 1.00 54.44 295 ARG A C 1
ATOM 2373 O O . ARG A 1 295 ? -9.301 33.004 -9.351 1.00 54.44 295 ARG A O 1
ATOM 2380 N N . ALA A 1 296 ? -10.838 33.297 -10.972 1.00 61.12 296 ALA A N 1
ATOM 2381 C CA . ALA A 1 296 ? -10.239 32.392 -11.937 1.00 61.12 296 ALA A CA 1
ATOM 2382 C C . ALA A 1 296 ? -10.041 33.155 -13.246 1.00 61.12 296 ALA A C 1
ATOM 2384 O O . ALA A 1 296 ? -10.856 34.003 -13.615 1.00 61.12 296 ALA A O 1
ATOM 2385 N N . GLU A 1 297 ? -8.930 32.892 -13.921 1.00 63.25 297 GLU A N 1
ATOM 2386 C CA . GLU A 1 297 ? -8.636 33.515 -15.205 1.00 63.25 297 GLU A CA 1
ATOM 2387 C C . GLU A 1 297 ? -9.423 32.804 -16.308 1.00 63.25 297 GLU A C 1
ATOM 2389 O O . GLU A 1 297 ? -9.373 31.579 -16.431 1.00 63.25 297 GLU A O 1
ATOM 2394 N N . VAL A 1 298 ? -10.171 33.571 -17.102 1.00 66.12 298 VAL A N 1
ATOM 2395 C CA . VAL A 1 298 ? -10.900 33.065 -18.270 1.00 66.12 298 VAL A CA 1
ATOM 2396 C C . VAL A 1 298 ? -10.087 33.422 -19.511 1.00 66.12 298 VAL A C 1
ATOM 2398 O O . VAL A 1 298 ? -9.830 34.598 -19.760 1.00 66.12 298 VAL A O 1
ATOM 2401 N N . THR A 1 299 ? -9.665 32.413 -20.269 1.00 68.44 299 THR A N 1
ATOM 2402 C CA . THR A 1 299 ? -8.837 32.533 -21.475 1.00 68.44 299 THR A CA 1
ATOM 2403 C C . THR A 1 299 ? -9.556 31.870 -22.648 1.00 68.44 299 THR A C 1
ATOM 2405 O O . THR A 1 299 ? -10.360 30.966 -22.447 1.00 68.44 299 THR A O 1
ATOM 2408 N N . GLU A 1 300 ? -9.277 32.275 -23.890 1.00 69.88 300 GLU A N 1
ATOM 2409 C CA . GLU A 1 300 ? -9.925 31.659 -25.066 1.00 69.88 300 GLU A CA 1
ATOM 2410 C C . GLU A 1 300 ? -9.749 30.130 -25.088 1.00 69.88 300 GLU A C 1
ATOM 2412 O O . GLU A 1 300 ? -10.707 29.399 -25.324 1.00 69.88 300 GLU A O 1
ATOM 2417 N N . THR A 1 301 ? -8.562 29.640 -24.716 1.00 67.94 301 THR A N 1
ATOM 2418 C CA . THR A 1 301 ? -8.252 28.204 -24.635 1.00 67.94 301 THR A CA 1
ATOM 2419 C C . THR A 1 301 ? -9.140 27.457 -23.642 1.00 67.94 301 THR A C 1
ATOM 2421 O O . THR A 1 301 ? -9.551 26.330 -23.897 1.00 67.94 301 THR A O 1
ATOM 2424 N N . ASN A 1 302 ? -9.444 28.059 -22.493 1.00 73.19 302 ASN A N 1
ATOM 2425 C CA . ASN A 1 302 ? -10.178 27.367 -21.439 1.00 73.19 302 ASN A CA 1
ATOM 2426 C C . ASN A 1 302 ? -11.694 27.324 -21.716 1.00 73.19 302 ASN A C 1
ATOM 2428 O O . ASN A 1 302 ? -12.359 26.343 -21.381 1.00 73.19 302 ASN A O 1
ATOM 2432 N N . VAL A 1 303 ? -12.200 28.308 -22.466 1.00 71.94 303 VAL A N 1
ATOM 2433 C CA . VAL A 1 303 ? -13.553 28.304 -23.036 1.00 71.94 303 VAL A CA 1
ATOM 2434 C C . VAL A 1 303 ? -13.692 27.265 -24.153 1.00 71.94 303 VAL A C 1
ATOM 2436 O O . VAL A 1 303 ? -14.684 26.542 -24.178 1.00 71.94 303 VAL A O 1
ATOM 2439 N N . GLU A 1 304 ? -12.711 27.151 -25.056 1.00 71.25 304 GLU A N 1
ATOM 2440 C CA . GLU A 1 304 ? -12.727 26.136 -26.125 1.00 71.25 304 GLU A CA 1
ATOM 2441 C C . GLU A 1 304 ? -12.677 24.701 -25.580 1.00 71.25 304 GLU A C 1
ATOM 2443 O O . GLU A 1 304 ? -13.287 23.796 -26.151 1.00 71.25 304 GLU A O 1
ATOM 2448 N N . GLU A 1 305 ? -11.973 24.488 -24.467 1.00 75.06 305 GLU A N 1
ATOM 2449 C CA . GLU A 1 305 ? -11.818 23.172 -23.843 1.00 75.06 305 GLU A CA 1
ATOM 2450 C C . GLU A 1 305 ? -12.911 22.803 -22.825 1.00 75.06 305 GLU A C 1
ATOM 2452 O O . GLU A 1 305 ? -12.869 21.690 -22.295 1.00 75.06 305 GLU A O 1
ATOM 2457 N N . ASP A 1 306 ? -13.856 23.705 -22.536 1.00 72.06 306 ASP A N 1
ATOM 2458 C CA . ASP A 1 306 ? -14.853 23.579 -21.456 1.00 72.06 306 ASP A CA 1
ATOM 2459 C C . ASP A 1 306 ? -14.209 23.227 -20.095 1.00 72.06 306 ASP A C 1
ATOM 2461 O O . ASP A 1 306 ? -14.637 22.332 -19.360 1.00 72.06 306 ASP A O 1
ATOM 2465 N N . LYS A 1 307 ? -13.101 23.908 -19.769 1.00 63.72 307 LYS A N 1
ATOM 2466 C CA . LYS A 1 307 ? -12.318 23.697 -18.541 1.00 63.72 307 LYS A CA 1
ATOM 2467 C C . LYS A 1 307 ? -11.991 25.025 -17.883 1.00 63.72 307 LYS A C 1
ATOM 2469 O O . LYS A 1 307 ? -11.713 26.008 -18.549 1.00 63.72 307 LYS A O 1
ATOM 2474 N N . LEU A 1 308 ? -11.915 25.041 -16.556 1.00 69.06 308 LEU A N 1
ATOM 2475 C CA . LEU A 1 308 ? -11.473 26.214 -15.808 1.00 69.06 308 LEU A CA 1
ATOM 2476 C C . LEU A 1 308 ? -10.478 25.807 -14.722 1.00 69.06 308 LEU A C 1
ATOM 2478 O O . LEU A 1 308 ? -10.768 24.951 -13.886 1.00 69.06 308 LEU A O 1
ATOM 2482 N N . ALA A 1 309 ? -9.305 26.436 -14.727 1.00 63.75 309 ALA A N 1
ATOM 2483 C CA . ALA A 1 309 ? -8.297 26.224 -13.699 1.00 63.75 309 ALA A CA 1
ATOM 2484 C C . ALA A 1 309 ? -8.666 27.019 -12.440 1.00 63.75 309 ALA A C 1
ATOM 2486 O O . ALA A 1 309 ? -8.652 28.250 -12.435 1.00 63.75 309 ALA A O 1
ATOM 2487 N N . LEU A 1 310 ? -9.002 26.309 -11.363 1.00 60.34 310 LEU A N 1
ATOM 2488 C CA . LEU A 1 310 ? -9.224 26.928 -10.061 1.00 60.34 310 LEU A CA 1
ATOM 2489 C C . LEU A 1 310 ? -7.878 27.163 -9.355 1.00 60.34 310 LEU A C 1
ATOM 2491 O O . LEU A 1 310 ? -7.002 26.296 -9.422 1.00 60.34 310 LEU A O 1
ATOM 2495 N N . PRO A 1 311 ? -7.699 28.292 -8.644 1.00 59.06 311 PRO A N 1
ATOM 2496 C CA . PRO A 1 311 ? -6.518 28.509 -7.817 1.00 59.06 311 PRO A CA 1
ATOM 2497 C C . PRO A 1 311 ? -6.346 27.377 -6.799 1.00 59.06 311 PRO A C 1
ATOM 2499 O O . PRO A 1 311 ? -7.331 26.901 -6.233 1.00 59.06 311 PRO A O 1
ATOM 2502 N N . VAL A 1 312 ? -5.102 26.988 -6.508 1.00 54.06 312 VAL A N 1
ATOM 2503 C CA . VAL A 1 312 ? -4.786 25.955 -5.499 1.00 54.06 312 VAL A CA 1
ATOM 2504 C C . VAL A 1 312 ? -5.461 26.275 -4.161 1.00 54.06 312 VAL A C 1
ATOM 2506 O O . VAL A 1 312 ? -6.044 25.396 -3.527 1.00 54.06 312 VAL A O 1
ATOM 2509 N N . ASP A 1 313 ? -5.506 27.553 -3.788 1.00 51.75 313 ASP A N 1
ATOM 2510 C CA . ASP A 1 313 ? -6.148 28.005 -2.555 1.00 51.75 313 ASP A CA 1
ATOM 2511 C C . ASP A 1 313 ? -7.659 27.728 -2.522 1.00 51.75 313 ASP A C 1
ATOM 2513 O O . ASP A 1 313 ? -8.204 27.521 -1.441 1.00 51.75 313 ASP A O 1
ATOM 2517 N N . ALA A 1 314 ? -8.338 27.632 -3.674 1.00 53.88 314 ALA A N 1
ATOM 2518 C CA . ALA A 1 314 ? -9.752 27.256 -3.751 1.00 53.88 314 ALA A CA 1
ATOM 2519 C C . ALA A 1 314 ? -9.979 25.787 -3.355 1.00 53.88 314 ALA A C 1
ATOM 2521 O O . ALA A 1 314 ? -10.973 25.485 -2.698 1.00 53.88 314 ALA A O 1
ATOM 2522 N N . THR A 1 315 ? -9.036 24.889 -3.668 1.00 52.75 315 THR A N 1
ATOM 2523 C CA . THR A 1 315 ? -9.104 23.468 -3.261 1.00 52.75 315 THR A CA 1
ATOM 2524 C C . THR A 1 315 ? -8.880 23.260 -1.762 1.00 52.75 315 THR A C 1
ATOM 2526 O O . THR A 1 315 ? -9.329 22.265 -1.196 1.00 52.75 315 THR A O 1
ATOM 2529 N N . CYS A 1 316 ? -8.257 24.240 -1.103 1.00 48.59 316 CYS A N 1
ATOM 2530 C CA . CYS A 1 316 ? -8.026 24.270 0.339 1.00 48.59 316 CYS A CA 1
ATOM 2531 C C . CYS A 1 31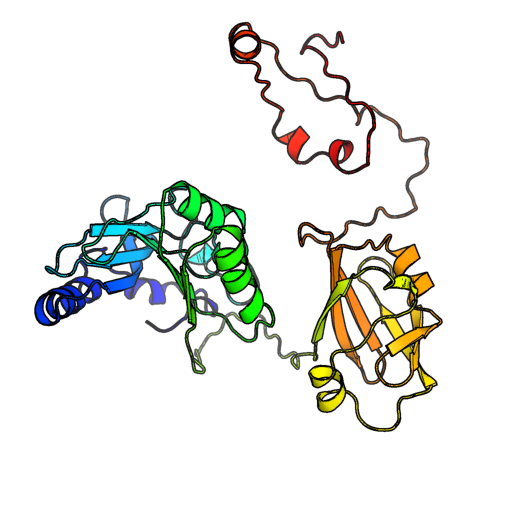6 ? -9.053 25.140 1.091 1.00 48.59 316 CYS A C 1
ATOM 2533 O O . CYS A 1 316 ? -9.009 25.225 2.322 1.00 48.59 316 CYS A O 1
ATOM 2535 N N . CYS A 1 317 ? -9.963 25.821 0.382 1.00 46.81 317 CYS A N 1
ATOM 2536 C CA . CYS A 1 317 ? -10.796 26.862 0.974 1.00 46.81 317 CYS A CA 1
ATOM 2537 C C . CYS A 1 317 ? -12.053 26.309 1.662 1.00 46.81 317 CYS A C 1
ATOM 2539 O O . CYS A 1 317 ? -12.743 25.413 1.172 1.00 46.81 317 CYS A O 1
ATOM 2541 N N . LYS A 1 318 ? -12.423 26.943 2.781 1.00 47.56 318 LYS A N 1
ATOM 2542 C CA . LYS A 1 318 ? -13.621 26.643 3.587 1.00 47.56 318 LYS A CA 1
ATOM 2543 C C . LYS A 1 318 ? -14.947 26.809 2.823 1.00 47.56 318 LYS A C 1
ATOM 2545 O O . LYS A 1 318 ? -15.967 26.315 3.300 1.00 47.56 318 LYS A O 1
ATOM 2550 N N . ALA A 1 319 ? -14.944 27.489 1.673 1.00 43.97 319 ALA A N 1
ATOM 2551 C CA . ALA A 1 319 ? -16.135 27.789 0.877 1.00 43.97 319 ALA A CA 1
ATOM 2552 C C . ALA A 1 319 ? -16.803 26.536 0.272 1.00 43.97 319 ALA A C 1
ATOM 2554 O O . ALA A 1 319 ? -18.025 26.412 0.327 1.00 43.97 319 ALA A O 1
ATOM 2555 N N . LEU A 1 320 ? -16.025 25.565 -0.226 1.00 47.41 320 LEU A N 1
ATOM 2556 C CA . LEU A 1 320 ? -16.565 24.327 -0.819 1.00 47.41 320 LEU A CA 1
ATOM 2557 C C . LEU A 1 320 ? -17.085 23.334 0.238 1.00 47.41 320 LEU A C 1
ATOM 2559 O O . LEU A 1 320 ? -18.015 22.576 -0.021 1.00 47.41 320 LEU A O 1
ATOM 2563 N N . ASN A 1 321 ? -16.538 23.379 1.456 1.00 47.53 321 ASN A N 1
ATOM 2564 C CA . ASN A 1 321 ? -16.873 22.445 2.539 1.00 47.53 321 ASN A CA 1
ATOM 2565 C C . ASN A 1 321 ? -18.139 22.812 3.341 1.00 47.53 321 ASN A C 1
ATOM 2567 O O . ASN A 1 321 ? -18.604 22.002 4.141 1.00 47.53 321 ASN A O 1
ATOM 2571 N N . LYS A 1 322 ? -18.724 24.005 3.154 1.00 45.38 322 LYS A N 1
ATOM 2572 C CA . LYS A 1 322 ? -19.842 24.513 3.980 1.00 45.38 322 LYS A CA 1
ATOM 2573 C C . LYS A 1 322 ? -21.246 24.413 3.357 1.00 45.38 322 LYS A C 1
ATOM 2575 O O . LYS A 1 322 ? -22.143 25.116 3.808 1.00 45.38 322 LYS A O 1
ATOM 2580 N N . GLN A 1 323 ? -21.477 23.550 2.361 1.00 45.47 323 GLN A N 1
ATOM 2581 C CA . GLN A 1 323 ? -22.771 23.487 1.646 1.00 45.47 323 GLN A CA 1
ATOM 2582 C C . GLN A 1 323 ? -23.212 24.858 1.081 1.00 45.47 323 GLN A C 1
ATOM 2584 O O . GLN A 1 323 ? -24.394 25.210 1.120 1.00 45.47 323 GLN A O 1
ATOM 2589 N N . CYS A 1 324 ? -22.274 25.652 0.551 1.00 44.88 324 CYS A N 1
ATOM 2590 C CA . CYS A 1 324 ? -22.627 26.831 -0.241 1.00 44.88 324 CYS A CA 1
ATOM 2591 C C . CYS A 1 324 ? -23.456 26.381 -1.451 1.00 44.88 324 CYS A C 1
ATOM 2593 O O . CYS A 1 324 ? -22.992 25.584 -2.263 1.00 44.88 324 CYS A O 1
ATOM 2595 N N . LYS A 1 325 ? -24.702 26.862 -1.547 1.00 46.50 325 LYS A N 1
ATOM 2596 C CA . LYS A 1 325 ? -25.603 26.533 -2.664 1.00 46.50 325 LYS A CA 1
ATOM 2597 C C . LYS A 1 325 ? -25.224 27.249 -3.961 1.00 46.50 325 LYS A C 1
ATOM 2599 O O . LYS A 1 325 ? -25.627 26.797 -5.023 1.00 46.50 325 LYS A O 1
ATOM 2604 N N . GLU A 1 326 ? -24.451 28.329 -3.864 1.00 50.00 326 GLU A N 1
ATOM 2605 C CA . GLU A 1 326 ? -23.996 29.131 -4.997 1.00 50.00 326 GLU A CA 1
ATOM 2606 C C . GLU A 1 326 ? -22.531 29.533 -4.797 1.00 50.00 326 GLU A C 1
ATOM 2608 O O . GLU A 1 326 ? -22.124 29.932 -3.703 1.00 50.00 326 GLU A O 1
ATOM 2613 N N . ALA A 1 327 ? -21.751 29.399 -5.868 1.00 55.28 327 ALA A N 1
ATOM 2614 C CA . ALA A 1 327 ? -20.398 29.912 -5.999 1.00 55.28 327 ALA A CA 1
ATOM 2615 C C . ALA A 1 327 ? -20.390 30.867 -7.194 1.00 55.28 327 ALA A C 1
ATOM 2617 O O . ALA A 1 327 ? -20.803 30.483 -8.288 1.00 55.28 327 ALA A O 1
ATOM 2618 N N . THR A 1 328 ? -19.940 32.102 -6.984 1.00 55.62 328 THR A N 1
ATOM 2619 C CA . THR A 1 328 ? -19.882 33.108 -8.048 1.00 55.62 328 THR A CA 1
ATOM 2620 C C . THR A 1 328 ? -18.475 33.144 -8.612 1.00 55.62 328 THR A C 1
ATOM 2622 O O . THR A 1 328 ? -17.526 33.508 -7.914 1.00 55.62 328 THR A O 1
ATOM 2625 N N . LEU A 1 329 ? -18.340 32.759 -9.878 1.00 56.91 329 LEU A N 1
ATOM 2626 C CA . LEU A 1 329 ? -17.099 32.945 -10.607 1.00 56.91 329 LEU A CA 1
ATOM 2627 C C . LEU A 1 329 ? -17.006 34.410 -11.035 1.00 56.91 329 LEU A C 1
ATOM 2629 O O . LEU A 1 329 ? -17.967 34.953 -11.564 1.00 56.91 329 LEU A O 1
ATOM 2633 N N . VAL A 1 330 ? -15.867 35.050 -10.797 1.00 59.16 330 VAL A N 1
ATOM 2634 C CA . VAL A 1 330 ? -15.611 36.411 -11.279 1.00 59.16 330 VAL A CA 1
ATOM 2635 C C . VAL A 1 330 ? -14.332 36.405 -12.105 1.00 59.16 330 VAL A C 1
ATOM 2637 O O . VAL A 1 330 ? -13.349 35.753 -11.735 1.00 59.16 330 VAL A O 1
ATOM 2640 N N . ASN A 1 331 ? -14.335 37.155 -13.207 1.00 58.59 331 ASN A N 1
ATOM 2641 C CA . ASN A 1 331 ? -13.122 37.458 -13.968 1.00 58.59 331 ASN A CA 1
ATOM 2642 C C . ASN A 1 331 ? -12.084 38.125 -13.028 1.00 58.59 331 ASN A C 1
ATOM 2644 O O . ASN A 1 331 ? -12.451 38.735 -12.017 1.00 58.59 331 ASN A O 1
ATOM 2648 N N . ILE A 1 332 ? -10.788 38.030 -13.347 1.00 57.28 332 ILE A N 1
ATOM 2649 C CA . ILE A 1 332 ? -9.689 38.752 -12.682 1.00 57.28 332 ILE A CA 1
ATOM 2650 C C . ILE A 1 332 ? -9.993 40.246 -12.429 1.00 57.28 332 ILE A C 1
ATOM 2652 O O . ILE A 1 332 ? -9.586 40.781 -11.392 1.00 57.28 332 ILE A O 1
ATOM 2656 N N . ASP A 1 333 ? -10.785 40.871 -13.307 1.00 62.72 333 ASP A N 1
ATOM 2657 C CA . ASP A 1 333 ? -11.260 42.261 -13.239 1.00 62.72 333 ASP A CA 1
ATOM 2658 C C . ASP A 1 333 ? -12.393 42.492 -12.214 1.00 62.72 333 ASP A C 1
ATOM 2660 O O . ASP A 1 333 ? -12.847 43.620 -12.015 1.00 62.72 333 ASP A O 1
ATOM 2664 N N . GLY A 1 334 ? -12.871 41.439 -11.546 1.00 53.03 334 GLY A N 1
ATOM 2665 C CA . GLY A 1 334 ? -13.874 41.500 -10.480 1.00 53.03 334 GLY A CA 1
ATOM 2666 C C . GLY A 1 334 ? -15.320 41.677 -10.949 1.00 53.03 334 GLY A C 1
ATOM 2667 O O . GLY A 1 334 ? -16.171 42.035 -10.134 1.00 53.03 334 GLY A O 1
ATOM 2668 N N . LYS A 1 335 ? -15.609 41.443 -12.234 1.00 53.84 335 LYS A N 1
ATOM 2669 C CA . LYS A 1 335 ? -16.979 41.404 -12.770 1.00 53.84 335 LYS A CA 1
ATOM 2670 C C . LYS A 1 335 ? -17.488 39.951 -12.805 1.00 53.84 335 LYS A C 1
ATOM 2672 O O . LYS A 1 335 ? -16.694 39.083 -13.180 1.00 53.84 335 LYS A O 1
ATOM 2677 N N . PRO A 1 336 ? -18.738 39.697 -12.370 1.00 52.97 336 PRO A N 1
ATOM 2678 C CA . PRO A 1 336 ? -19.361 38.376 -12.440 1.00 52.97 336 PRO A CA 1
ATOM 2679 C C . PRO A 1 336 ? -19.612 37.924 -13.876 1.00 52.97 336 PRO A C 1
ATOM 2681 O O . PRO A 1 336 ? -19.729 38.806 -14.762 1.00 52.97 336 PRO A O 1
#

InterPro domains:
  IPR003010 Carbon-nitrogen hydrolase [PF00795] (8-164)
  IPR003010 Carbon-nitrogen hydrolase [PS50263] (1-204)
  IPR003340 B3 DNA binding domain [PF02362] (194-265)
  IPR003340 B3 DNA binding domain [PS50863] (180-272)
  IPR003340 B3 DNA binding domain [SM01019] (183-272)
  IPR003340 B3 DNA binding domain [cd10017] (181-269)
  IPR015300 DNA-binding pseudobarrel domain superfamily [G3DSA:2.40.330.10] (183-270)
  IPR015300 DNA-binding pseudobarrel domain superfamily [SSF101936] (178-279)
  IPR036526 Carbon-nitrogen hydrolase superfamily [G3DSA:3.60.110.10] (1-182)
  IPR036526 Carbon-nitrogen hydrolase superfamily [SSF56317] (8-165)
  IPR050345 Aliphatic Amidase/Beta-Ureidopropionase [PTHR43674] (1-180)

Sequence (336 aa):
MPFAFCTREKKWCEFAEPVDGESTKFLQEFAKKYNMVIVNPILERDMDHGEVLWNTAVIIGNNGNIIGKHQKNHIPRVGDFNESTYYMEGDPGHPVFETEFGKIAVNICYGRHRPLNWLAFGLNGAEIVFNPSATVGEPIWPVEARNAAIANSYFVGSINRAGTEVFPNPKCFHMAHSHQPHFFQPLLPGFQTGLNIPIAFFSRHIHGNTTGNRWTLRSDATDKTWEVLQEERRLTRGWKEFTEAHDLRVGDIVIFKLEGEMVFHVSPFGPSCCDIQYTSPNVPASAYSWDYNFRAEVTETNVEEDKLALPVDATCCKALNKQCKEATLVNIDGKP

Radius of gyration: 25.08 Å; chains: 1; bounding box: 54×64×61 Å